Protein AF-A0A7U9N2A5-F1 (afdb_monomer_lite)

Radius of gyration: 24.84 Å; chains: 1; bounding box: 57×35×95 Å

pLDDT: mean 85.11, std 14.66, range [35.91, 97.88]

Secondary structure (DSSP, 8-state):
-HHHHHHHHHHHHHHHHHHHHTTS------GGGGT-EEEEEEEEEEES----TT--GGGGTT-EEEEETTEEEES-SBTTTB-S-EEEE-SEEEEEEEETTSHHHHHHS-TTHHHH--SSEEEEEEEEEE-TTS-EEEEEEEEEEETTEEEEEETTEEEEEEE-BPPPSS--GGGG-EEEEEEEEEEEBTT---BHHHHHHHHHHS-TT--HHHHT---BS--GGGTTT-EEEE-SSEEEETTEEEEEEEEEEEEEEHHHHHHHTTBSS--SB--SEEEEEEEEETTS-EEEEEE--SSEEEEEETTEEEEEEE--

Structure (mmCIF, N/CA/C/O backbone):
data_AF-A0A7U9N2A5-F1
#
_entry.id   AF-A0A7U9N2A5-F1
#
loop_
_atom_site.group_PDB
_atom_site.id
_atom_site.type_symbol
_atom_site.label_atom_id
_atom_site.label_alt_id
_atom_site.label_comp_id
_atom_site.label_asym_id
_atom_site.label_entity_id
_atom_site.label_seq_id
_atom_site.pdbx_PDB_ins_code
_atom_site.Cartn_x
_atom_site.Cartn_y
_atom_site.Cartn_z
_atom_site.occupancy
_atom_site.B_iso_or_equiv
_atom_site.auth_seq_id
_atom_site.auth_comp_id
_atom_site.auth_asym_id
_atom_site.auth_atom_id
_atom_site.pdbx_PDB_model_num
ATOM 1 N N . MET A 1 1 ? -25.938 -3.768 -66.816 1.00 49.75 1 MET A N 1
ATOM 2 C CA . MET A 1 1 ? -24.722 -3.002 -66.446 1.00 49.75 1 MET A CA 1
ATOM 3 C C . MET A 1 1 ? -24.705 -2.470 -65.008 1.00 49.75 1 MET A C 1
ATOM 5 O O . MET A 1 1 ? -23.663 -2.587 -64.386 1.00 49.75 1 MET A O 1
ATOM 9 N N . LYS A 1 2 ? -25.807 -1.960 -64.427 1.00 47.16 2 LYS A N 1
ATOM 10 C CA . LYS A 1 2 ? -25.798 -1.333 -63.080 1.00 47.16 2 LYS A CA 1
ATOM 11 C C . LYS A 1 2 ? -25.407 -2.245 -61.893 1.00 47.16 2 LYS A C 1
ATOM 13 O O . LYS A 1 2 ? -24.751 -1.776 -60.976 1.00 47.16 2 LYS A O 1
ATOM 18 N N . LYS A 1 3 ? -25.739 -3.546 -61.914 1.00 46.00 3 LYS A N 1
ATOM 19 C CA . LYS A 1 3 ? -25.440 -4.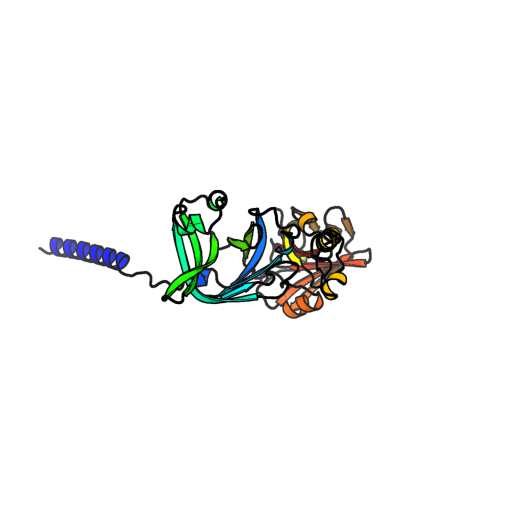478 -60.797 1.00 46.00 3 LYS A CA 1
ATOM 20 C C . LYS A 1 3 ? -23.946 -4.798 -60.613 1.00 46.00 3 LYS A C 1
ATOM 22 O O . LYS A 1 3 ? -23.496 -4.905 -59.480 1.00 46.00 3 LYS A O 1
ATOM 27 N N . LYS A 1 4 ? -23.175 -4.902 -61.707 1.00 49.94 4 LYS A N 1
ATOM 28 C CA . LYS A 1 4 ? -21.727 -5.190 -61.642 1.00 49.94 4 LYS A CA 1
ATOM 29 C C . LYS A 1 4 ? -20.917 -4.000 -61.113 1.00 49.94 4 LYS A C 1
ATOM 31 O O . LYS A 1 4 ? -19.960 -4.207 -60.383 1.00 49.94 4 LYS A O 1
ATOM 36 N N . VAL A 1 5 ? -21.339 -2.770 -61.421 1.00 54.06 5 VAL A N 1
ATOM 37 C CA . VAL A 1 5 ? -20.681 -1.547 -60.925 1.00 54.06 5 VAL A CA 1
ATOM 38 C C . VAL A 1 5 ? -20.860 -1.405 -59.410 1.00 54.06 5 VAL A C 1
ATOM 40 O O . VAL A 1 5 ? -19.901 -1.103 -58.712 1.00 54.06 5 VAL A O 1
ATOM 43 N N . ILE A 1 6 ? -22.051 -1.717 -58.884 1.00 56.12 6 ILE A N 1
ATOM 44 C CA . ILE A 1 6 ? -22.327 -1.645 -57.439 1.00 56.12 6 ILE A CA 1
ATOM 45 C C . ILE A 1 6 ? -21.521 -2.700 -56.666 1.00 56.12 6 ILE A C 1
ATOM 47 O O . ILE A 1 6 ? -20.941 -2.376 -55.635 1.00 56.12 6 ILE A O 1
ATOM 51 N N . GLN A 1 7 ? -21.414 -3.935 -57.173 1.00 55.84 7 GLN A N 1
ATOM 52 C CA . GLN A 1 7 ? -20.596 -4.969 -56.524 1.00 55.84 7 GLN A CA 1
ATOM 53 C C . GLN A 1 7 ? -19.101 -4.620 -56.521 1.00 55.84 7 GLN A C 1
ATOM 55 O O . GLN A 1 7 ? -18.454 -4.789 -55.493 1.00 55.84 7 GLN A O 1
ATOM 60 N N . SER A 1 8 ? -18.562 -4.070 -57.616 1.00 54.16 8 SER A N 1
ATOM 61 C CA . SER A 1 8 ? -17.168 -3.605 -57.635 1.00 54.16 8 SER A CA 1
ATOM 62 C C . SER A 1 8 ? -16.925 -2.435 -56.681 1.00 54.16 8 SER A C 1
ATOM 64 O O . SER A 1 8 ? -15.900 -2.430 -56.011 1.00 54.16 8 SER A O 1
ATOM 66 N N . CYS A 1 9 ? -17.855 -1.480 -56.561 1.00 56.41 9 CYS A N 1
ATOM 67 C CA . CYS A 1 9 ? -17.719 -0.384 -55.599 1.00 56.41 9 CYS A CA 1
ATOM 68 C C . CYS A 1 9 ? -17.750 -0.873 -54.144 1.00 56.41 9 CYS A C 1
ATOM 70 O O . CYS A 1 9 ? -16.953 -0.404 -53.342 1.00 56.41 9 CYS A O 1
ATOM 72 N N . VAL A 1 10 ? -18.613 -1.836 -53.802 1.00 62.41 10 VAL A N 1
ATOM 73 C CA . VAL A 1 10 ? -18.690 -2.377 -52.432 1.00 62.41 10 VAL A CA 1
ATOM 74 C C . VAL A 1 10 ? -17.413 -3.127 -52.059 1.00 62.41 10 VAL A C 1
ATOM 76 O O . VAL A 1 10 ? -16.896 -2.902 -50.968 1.00 62.41 10 VAL A O 1
ATOM 79 N N . VAL A 1 11 ? -16.868 -3.948 -52.966 1.00 65.50 11 VAL A N 1
ATOM 80 C CA . VAL A 1 11 ? -15.600 -4.671 -52.746 1.00 65.50 11 VAL A CA 1
ATOM 81 C C . VAL A 1 11 ? -14.425 -3.700 -52.618 1.00 65.50 11 VAL A C 1
ATOM 83 O O . VAL A 1 11 ? -13.575 -3.877 -51.753 1.00 65.50 11 VAL A O 1
ATOM 86 N N . PHE A 1 12 ? -14.395 -2.637 -53.425 1.00 58.94 12 PHE A N 1
ATOM 87 C CA . PHE A 1 12 ? -13.330 -1.634 -53.364 1.00 58.94 12 PHE A CA 1
ATOM 88 C C . PHE A 1 12 ? -13.393 -0.803 -52.074 1.00 58.94 12 PHE A C 1
ATOM 90 O O . PHE A 1 12 ? -12.363 -0.547 -51.464 1.00 58.94 12 PHE A O 1
ATOM 97 N N . VAL A 1 13 ? -14.594 -0.448 -51.602 1.00 64.06 13 VAL A N 1
ATOM 98 C CA . VAL A 1 13 ? -14.779 0.244 -50.316 1.00 64.06 13 VAL A CA 1
ATOM 99 C C . VAL A 1 13 ? -14.434 -0.668 -49.137 1.00 64.06 13 VAL A C 1
ATOM 101 O O . VAL A 1 13 ? -13.796 -0.202 -48.201 1.00 64.06 13 VAL A O 1
ATOM 104 N N . THR A 1 14 ? -14.765 -1.964 -49.178 1.00 58.69 14 THR A N 1
ATOM 105 C CA . THR A 1 14 ? -14.363 -2.897 -48.104 1.00 58.69 14 THR A CA 1
ATOM 106 C C . THR A 1 14 ? -12.859 -3.138 -48.081 1.00 58.69 14 THR A C 1
ATOM 108 O O . THR A 1 14 ? -12.286 -3.148 -46.999 1.00 58.69 14 THR A O 1
ATOM 111 N N . LEU A 1 15 ? -12.204 -3.258 -49.239 1.00 54.47 15 LEU A N 1
ATOM 112 C CA . LEU A 1 15 ? -10.742 -3.351 -49.314 1.00 54.47 15 LEU A CA 1
ATOM 113 C C . LEU A 1 15 ? -10.061 -2.065 -48.841 1.00 54.47 15 LEU A C 1
ATOM 115 O O . LEU A 1 15 ? -9.092 -2.160 -48.101 1.00 54.47 15 LEU A O 1
ATOM 119 N N . ILE A 1 16 ? -10.594 -0.887 -49.185 1.00 56.94 16 ILE A N 1
ATOM 120 C CA . ILE A 1 16 ? -10.076 0.394 -48.690 1.00 56.94 16 ILE A CA 1
ATOM 121 C C . ILE A 1 16 ? -10.255 0.506 -47.173 1.00 56.94 16 ILE A C 1
ATOM 123 O O . ILE A 1 16 ? -9.304 0.873 -46.492 1.00 56.94 16 ILE A O 1
ATOM 127 N N . VAL A 1 17 ? -11.420 0.142 -46.625 1.00 57.12 17 VAL A N 1
ATOM 128 C CA . VAL A 1 17 ? -11.659 0.138 -45.170 1.00 57.12 17 VAL A CA 1
ATOM 129 C C . VAL A 1 17 ? -10.732 -0.855 -44.462 1.00 57.12 17 VAL A C 1
ATOM 131 O O . VAL A 1 17 ? -10.159 -0.481 -43.449 1.00 57.12 17 VAL A O 1
ATOM 134 N N . LEU A 1 18 ? -10.499 -2.047 -45.028 1.00 52.03 18 LEU A N 1
ATOM 135 C CA . LEU A 1 18 ? -9.547 -3.041 -44.505 1.00 52.03 18 LEU A CA 1
ATOM 136 C C . LEU A 1 18 ? -8.087 -2.573 -44.580 1.00 52.03 18 LEU A C 1
ATOM 138 O O . LEU A 1 18 ? -7.300 -2.858 -43.681 1.00 52.03 18 LEU A O 1
ATOM 142 N N . THR A 1 19 ? -7.711 -1.836 -45.628 1.00 51.94 19 THR A N 1
ATOM 143 C CA . THR A 1 19 ? -6.371 -1.243 -45.720 1.00 51.94 19 THR A CA 1
ATOM 144 C C . THR A 1 19 ? -6.218 -0.030 -44.813 1.00 51.94 19 THR A C 1
ATOM 146 O O . THR A 1 19 ? -5.162 0.125 -44.226 1.00 51.94 19 THR A O 1
ATOM 149 N N . ILE A 1 20 ? -7.253 0.792 -44.615 1.00 49.53 20 ILE A N 1
ATOM 150 C CA . ILE A 1 20 ? -7.202 1.936 -43.693 1.00 49.53 20 ILE A CA 1
ATOM 151 C C . ILE A 1 20 ? -7.179 1.444 -42.240 1.00 49.53 20 ILE A C 1
ATOM 153 O O . ILE A 1 20 ? -6.384 1.959 -41.463 1.00 49.53 20 ILE A O 1
ATOM 157 N N . SER A 1 21 ? -7.927 0.390 -41.887 1.00 44.22 21 SER A N 1
ATOM 158 C CA . SER A 1 21 ? -7.836 -0.243 -40.561 1.00 44.22 21 SER A CA 1
ATOM 159 C C . SER A 1 21 ? -6.485 -0.918 -40.296 1.00 44.22 21 SER A C 1
ATOM 161 O O . SER A 1 21 ? -6.125 -1.092 -39.140 1.00 44.22 21 SER A O 1
ATOM 163 N N . ASN A 1 22 ? -5.727 -1.254 -41.347 1.00 42.22 22 ASN A N 1
ATOM 164 C CA . ASN A 1 22 ? -4.359 -1.779 -41.248 1.00 42.22 22 ASN A CA 1
ATOM 165 C C . ASN A 1 22 ? -3.262 -0.711 -41.455 1.00 42.22 22 ASN A C 1
ATOM 167 O O . ASN A 1 22 ? -2.084 -1.041 -41.344 1.00 42.22 22 ASN A O 1
ATOM 171 N N . MET A 1 23 ? -3.609 0.540 -41.791 1.00 38.03 23 MET A N 1
ATOM 172 C CA . MET A 1 23 ? -2.642 1.603 -42.132 1.00 38.03 23 MET A CA 1
ATOM 173 C C . MET A 1 23 ? -2.781 2.883 -41.309 1.00 38.03 23 MET A C 1
ATOM 175 O O . MET A 1 23 ? -1.939 3.770 -41.435 1.00 38.03 23 MET A O 1
ATOM 179 N N . THR A 1 24 ? -3.768 2.992 -40.424 1.00 35.91 24 THR A N 1
ATOM 180 C CA . THR A 1 24 ? -3.574 3.809 -39.228 1.00 35.91 24 THR A CA 1
ATOM 181 C C . THR A 1 24 ? -2.801 2.959 -38.229 1.00 35.91 24 THR A C 1
ATOM 183 O O . THR A 1 24 ? -3.415 2.066 -37.642 1.00 35.91 24 THR A O 1
ATOM 186 N N . PRO A 1 25 ? -1.502 3.219 -37.961 1.00 36.19 25 PRO A N 1
ATOM 187 C CA . PRO A 1 25 ? -1.060 3.008 -36.594 1.00 36.19 25 PRO A CA 1
ATOM 188 C C . PRO A 1 25 ? -2.110 3.731 -35.752 1.00 36.19 25 PRO A C 1
ATOM 190 O O . PRO A 1 25 ? -2.409 4.903 -36.023 1.00 36.19 25 PRO A O 1
ATOM 193 N N . LEU A 1 26 ? -2.757 3.028 -34.816 1.00 39.41 26 LEU A N 1
ATOM 194 C CA . LEU A 1 26 ? -3.312 3.736 -33.674 1.00 39.41 26 LEU A CA 1
ATOM 195 C C . LEU A 1 26 ? -2.128 4.573 -33.213 1.00 39.41 26 LEU A C 1
ATOM 197 O O . LEU A 1 26 ? -1.102 4.026 -32.829 1.00 39.41 26 LEU A O 1
ATOM 201 N N . LYS A 1 27 ? -2.190 5.872 -33.481 1.00 37.47 27 LYS A N 1
ATOM 202 C CA . LYS A 1 27 ? -1.161 6.806 -33.080 1.00 37.47 27 LYS A CA 1
ATOM 203 C C . LYS A 1 27 ? -1.197 6.666 -31.572 1.00 37.47 27 LYS A C 1
ATOM 205 O O . LYS A 1 27 ? -2.215 7.073 -31.015 1.00 37.47 27 LYS A O 1
ATOM 210 N N . ASP A 1 28 ? -0.224 5.936 -31.019 1.00 45.34 28 ASP A N 1
ATOM 211 C CA . ASP A 1 28 ? -0.220 5.466 -29.639 1.00 45.34 28 ASP A CA 1
ATOM 212 C C . ASP A 1 28 ? -0.704 6.616 -28.775 1.00 45.34 28 ASP A C 1
ATOM 214 O O . ASP A 1 28 ? -0.031 7.636 -28.619 1.00 45.34 28 ASP A O 1
ATOM 218 N N . LEU A 1 29 ? -1.947 6.508 -28.309 1.00 44.50 29 LEU A N 1
ATOM 219 C CA . LEU A 1 29 ? -2.372 7.295 -27.175 1.00 44.50 29 LEU A CA 1
ATOM 220 C C . LEU A 1 29 ? -1.418 6.791 -26.103 1.00 44.50 29 LEU A C 1
ATOM 222 O O . LEU A 1 29 ? -1.550 5.611 -25.796 1.00 44.50 29 LEU A O 1
ATOM 226 N N . ASN A 1 30 ? -0.412 7.590 -25.707 1.00 57.75 30 ASN A N 1
ATOM 227 C CA . ASN A 1 30 ? 0.668 7.215 -24.784 1.00 57.75 30 ASN A CA 1
ATOM 228 C C . ASN A 1 30 ? 0.157 6.141 -23.820 1.00 57.75 30 ASN A C 1
ATOM 230 O O . ASN A 1 30 ? -0.575 6.458 -22.886 1.00 57.75 30 ASN A O 1
ATOM 234 N N . ALA A 1 31 ? 0.425 4.863 -24.115 1.00 70.50 31 ALA A N 1
ATOM 235 C CA . ALA A 1 31 ? -0.333 3.769 -23.500 1.00 70.50 31 ALA A CA 1
ATOM 236 C C . ALA A 1 31 ? -0.078 3.697 -21.988 1.00 70.50 31 ALA A C 1
ATOM 238 O O . ALA A 1 31 ? -0.875 3.135 -21.240 1.00 70.50 31 ALA A O 1
ATOM 239 N N . ILE A 1 32 ? 0.999 4.351 -21.543 1.00 85.25 32 ILE A N 1
ATOM 240 C CA . ILE A 1 32 ? 1.331 4.559 -20.144 1.00 85.25 32 ILE A CA 1
ATOM 241 C C . ILE A 1 32 ? 0.279 5.364 -19.377 1.00 85.25 32 ILE A C 1
ATOM 243 O O . ILE A 1 32 ? 0.105 5.103 -18.197 1.00 85.25 32 ILE A O 1
ATOM 247 N N . VAL A 1 33 ? -0.494 6.244 -20.027 1.00 87.00 33 VAL A N 1
ATOM 248 C CA . VAL A 1 33 ? -1.557 7.047 -19.382 1.00 87.00 33 VAL A CA 1
ATOM 249 C C . VAL A 1 33 ? -2.592 6.162 -18.674 1.00 87.00 33 VAL A C 1
ATOM 251 O O . VAL A 1 33 ? -3.214 6.587 -17.709 1.00 87.00 33 VAL A O 1
ATOM 254 N N . MET A 1 34 ? -2.773 4.911 -19.114 1.00 88.44 34 MET A N 1
ATOM 255 C CA . MET A 1 34 ? -3.663 3.954 -18.440 1.00 88.44 34 MET A CA 1
ATOM 256 C C . MET A 1 34 ? -3.128 3.461 -17.088 1.00 88.44 34 MET A C 1
ATOM 258 O O . MET A 1 34 ? -3.903 2.946 -16.288 1.00 88.44 34 MET A O 1
ATOM 262 N N . TYR A 1 35 ? -1.824 3.593 -16.858 1.00 92.88 35 TYR A N 1
ATOM 263 C CA . TYR A 1 35 ? -1.114 3.115 -15.673 1.00 92.88 35 TYR A CA 1
ATOM 264 C C . TYR A 1 35 ? -0.525 4.257 -14.833 1.00 92.88 35 TYR A C 1
ATOM 266 O O . TYR A 1 35 ? -0.013 4.004 -13.742 1.00 92.88 35 TYR A O 1
ATOM 274 N N . GLU A 1 36 ? -0.603 5.501 -15.316 1.00 94.25 36 GLU A N 1
ATOM 275 C CA . GLU A 1 36 ? -0.242 6.680 -14.535 1.00 94.25 36 GLU A CA 1
ATOM 276 C C . GLU A 1 36 ? -1.091 6.769 -13.267 1.00 94.25 36 GLU A C 1
ATOM 278 O O . GLU A 1 36 ? -2.300 6.525 -13.275 1.00 94.25 36 GLU A O 1
ATOM 283 N N . GLY A 1 37 ? -0.455 7.151 -12.164 1.00 95.06 37 GLY A N 1
ATOM 284 C CA . GLY A 1 37 ? -1.124 7.292 -10.882 1.00 95.06 37 GLY A CA 1
ATOM 285 C C . GLY A 1 37 ? -0.327 6.726 -9.721 1.00 95.06 37 GLY A C 1
ATOM 286 O O . GLY A 1 37 ? 0.869 6.465 -9.820 1.00 95.06 37 GLY A O 1
ATOM 287 N N . LYS A 1 38 ? -1.018 6.579 -8.591 1.00 96.19 38 LYS A N 1
ATOM 288 C CA . LYS A 1 38 ? -0.443 6.124 -7.332 1.00 96.19 38 LYS A CA 1
ATOM 289 C C . LYS A 1 38 ? -0.787 4.660 -7.126 1.00 96.19 38 LYS A C 1
ATOM 291 O O . LYS A 1 38 ? -1.945 4.254 -7.240 1.00 96.19 38 LYS A O 1
ATOM 296 N N . TRP A 1 39 ? 0.228 3.897 -6.776 1.00 96.31 39 TRP A N 1
ATOM 297 C CA . TRP A 1 39 ? 0.181 2.464 -6.590 1.00 96.31 39 TRP A CA 1
ATOM 298 C C . TRP A 1 39 ? 0.721 2.119 -5.214 1.00 96.31 39 TRP A C 1
ATOM 300 O O . TRP A 1 39 ? 1.652 2.752 -4.723 1.00 96.31 39 TRP A O 1
ATOM 310 N N . LYS A 1 40 ? 0.121 1.117 -4.588 1.00 95.44 40 LYS A N 1
ATOM 311 C CA . LYS A 1 40 ? 0.467 0.642 -3.259 1.00 95.44 40 LYS A CA 1
ATOM 312 C C . LYS A 1 40 ? 1.109 -0.733 -3.361 1.00 95.44 40 LYS A C 1
ATOM 314 O O . LYS A 1 40 ? 0.561 -1.611 -4.027 1.00 95.44 40 LYS A O 1
ATOM 319 N N . VAL A 1 41 ? 2.247 -0.924 -2.704 1.00 94.38 41 VAL A N 1
ATOM 320 C CA . VAL A 1 41 ? 2.901 -2.228 -2.584 1.00 94.38 41 VAL A CA 1
ATOM 321 C C . VAL A 1 41 ? 2.146 -3.064 -1.556 1.00 94.38 41 VAL A C 1
ATOM 323 O O . VAL A 1 41 ? 2.101 -2.723 -0.378 1.00 94.38 41 VAL A O 1
ATOM 326 N N . THR A 1 42 ? 1.545 -4.164 -1.997 1.00 93.88 42 THR A N 1
ATOM 327 C CA . THR A 1 42 ? 0.595 -4.931 -1.170 1.00 93.88 42 THR A CA 1
ATOM 328 C C . THR A 1 42 ? 1.108 -6.299 -0.753 1.00 93.88 42 THR A C 1
ATOM 330 O O . THR A 1 42 ? 0.680 -6.822 0.273 1.00 93.88 42 THR A O 1
ATOM 333 N N . LYS A 1 43 ? 1.997 -6.905 -1.548 1.00 91.88 43 LYS A N 1
ATOM 334 C CA . LYS A 1 43 ? 2.427 -8.288 -1.334 1.00 91.88 43 LYS A CA 1
ATOM 335 C C . LYS A 1 43 ? 3.757 -8.587 -2.014 1.00 91.88 43 LYS A C 1
ATOM 337 O O . LYS A 1 43 ? 3.991 -8.137 -3.131 1.00 91.88 43 LYS A O 1
ATOM 342 N N . LEU A 1 44 ? 4.579 -9.424 -1.387 1.00 90.25 44 LEU A N 1
ATOM 343 C CA . LEU A 1 44 ? 5.721 -10.073 -2.029 1.00 90.25 44 LEU A CA 1
ATOM 344 C C . LEU A 1 44 ? 5.234 -11.295 -2.818 1.00 90.25 44 LEU A C 1
ATOM 346 O O . LEU A 1 44 ? 4.573 -12.179 -2.269 1.00 90.25 44 LEU A O 1
ATOM 350 N N . LEU A 1 45 ? 5.538 -11.341 -4.111 1.00 89.88 45 LEU A N 1
ATOM 351 C CA . LEU A 1 45 ? 5.162 -12.447 -4.989 1.00 89.88 45 LEU A CA 1
ATOM 352 C C . LEU A 1 45 ? 6.223 -13.542 -5.001 1.00 89.88 45 LEU A C 1
ATOM 354 O O . LEU A 1 45 ? 5.877 -14.719 -4.998 1.00 89.88 45 LEU A O 1
ATOM 358 N N . THR A 1 46 ? 7.500 -13.164 -5.012 1.00 85.12 46 THR A N 1
ATOM 359 C CA . THR A 1 46 ? 8.611 -14.116 -5.065 1.00 85.12 46 THR A CA 1
ATOM 360 C C . THR A 1 46 ? 9.927 -13.456 -4.651 1.00 85.12 46 THR A C 1
ATOM 362 O O . THR A 1 46 ? 10.089 -12.244 -4.803 1.00 85.12 46 THR A O 1
ATOM 365 N N . GLU A 1 47 ? 10.845 -14.256 -4.107 1.00 78.44 47 GLU A N 1
ATOM 366 C CA . GLU A 1 47 ? 12.156 -13.845 -3.597 1.00 78.44 47 GLU A CA 1
ATOM 367 C C . GLU A 1 47 ? 13.281 -14.377 -4.488 1.00 78.44 47 GLU A C 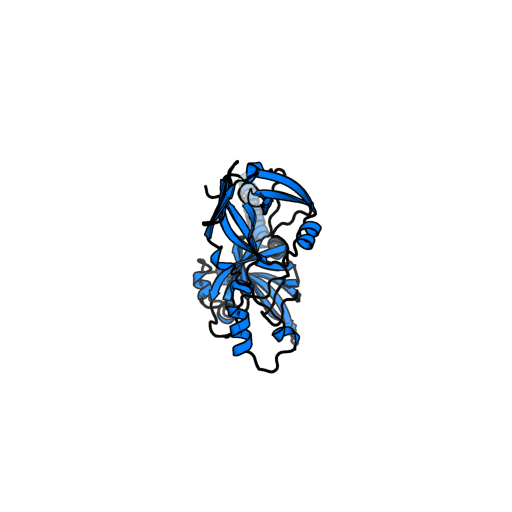1
ATOM 369 O O . GLU A 1 47 ? 13.414 -15.588 -4.667 1.00 78.44 47 GLU A O 1
ATOM 374 N N . TYR A 1 48 ? 14.159 -13.496 -4.970 1.00 68.12 48 TYR A N 1
ATOM 375 C CA . TYR A 1 48 ? 15.279 -13.883 -5.850 1.00 68.12 48 TYR A CA 1
ATOM 376 C C . TYR A 1 48 ? 16.623 -13.881 -5.143 1.00 68.12 48 TYR A C 1
ATOM 378 O O . TYR A 1 48 ? 17.548 -14.597 -5.529 1.00 68.12 48 TYR A O 1
ATOM 386 N N . PHE A 1 49 ? 16.730 -13.109 -4.063 1.00 58.06 49 PHE A N 1
ATOM 387 C CA . PHE A 1 49 ? 17.942 -13.005 -3.269 1.00 58.06 49 PHE A CA 1
ATOM 388 C C . PHE A 1 49 ? 17.615 -13.130 -1.786 1.00 58.06 49 PHE A C 1
ATOM 390 O O . PHE A 1 49 ? 17.276 -12.154 -1.132 1.00 58.06 49 PHE A O 1
ATOM 397 N N . ARG A 1 50 ? 17.836 -14.320 -1.222 1.00 50.69 50 ARG A N 1
ATOM 398 C CA . ARG A 1 50 ? 17.780 -14.549 0.234 1.00 50.69 50 ARG A CA 1
ATOM 399 C C . ARG A 1 50 ? 18.969 -13.971 1.015 1.00 50.69 50 ARG A C 1
ATOM 401 O O . ARG A 1 50 ? 19.037 -14.144 2.222 1.00 50.69 50 ARG A O 1
ATOM 408 N N . ASN A 1 51 ? 19.962 -13.384 0.340 1.00 46.59 51 ASN A N 1
ATOM 409 C CA . ASN A 1 51 ? 21.331 -13.334 0.873 1.00 46.59 51 ASN A CA 1
ATOM 410 C C . ASN A 1 51 ? 21.897 -11.934 1.167 1.00 46.59 51 ASN A C 1
ATOM 412 O O . ASN A 1 51 ? 23.110 -11.796 1.312 1.00 46.59 51 ASN A O 1
ATOM 416 N N . ARG A 1 52 ? 21.064 -10.888 1.262 1.00 56.06 52 ARG A N 1
ATOM 417 C CA . ARG A 1 52 ? 21.465 -9.680 2.002 1.00 56.06 52 ARG A CA 1
ATOM 418 C C . ARG A 1 52 ? 20.973 -9.864 3.434 1.00 56.06 52 ARG A C 1
ATOM 420 O O . ARG A 1 52 ? 19.773 -9.877 3.657 1.00 56.06 52 ARG A O 1
ATOM 427 N N . THR A 1 53 ? 21.892 -10.008 4.385 1.00 57.75 53 THR A N 1
ATOM 428 C CA . THR A 1 53 ? 21.639 -10.235 5.826 1.00 57.75 53 THR A CA 1
ATOM 429 C C . THR A 1 53 ? 20.811 -9.146 6.525 1.00 57.75 53 THR A C 1
ATOM 431 O O . THR A 1 53 ? 20.582 -9.245 7.718 1.00 57.75 53 THR A O 1
ATOM 434 N N . THR A 1 54 ? 20.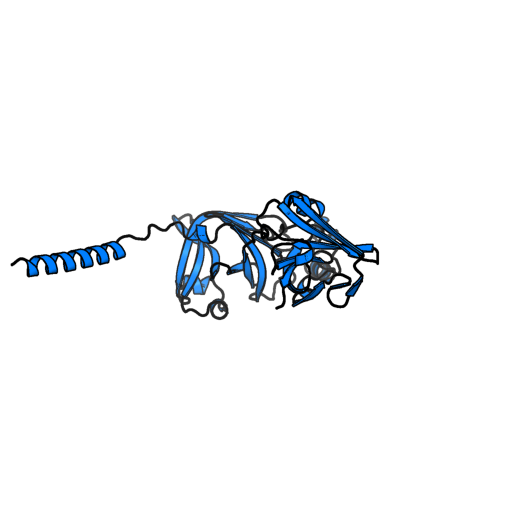378 -8.105 5.812 1.00 63.66 54 THR A N 1
ATOM 435 C CA . THR A 1 54 ? 19.554 -6.997 6.325 1.00 63.66 54 THR A CA 1
ATOM 436 C C . THR A 1 54 ? 18.400 -6.641 5.393 1.00 63.66 54 THR A C 1
ATOM 438 O O . THR A 1 54 ? 17.860 -5.540 5.460 1.00 63.66 54 THR A O 1
ATOM 441 N N . PHE A 1 55 ? 18.063 -7.533 4.460 1.00 76.44 55 PHE A N 1
ATOM 442 C CA . PHE A 1 55 ? 16.910 -7.347 3.597 1.00 76.44 55 PHE A CA 1
ATOM 443 C C . PHE A 1 55 ? 15.673 -7.954 4.259 1.00 76.44 55 PHE A C 1
ATOM 445 O O . PHE A 1 55 ? 15.586 -9.168 4.436 1.00 76.44 55 PHE A O 1
ATOM 452 N N . PHE A 1 56 ? 14.715 -7.090 4.570 1.00 81.50 56 PHE A N 1
ATOM 453 C CA . PHE A 1 56 ? 13.443 -7.456 5.170 1.00 81.50 56 PHE A CA 1
ATOM 454 C C . PHE A 1 56 ? 12.312 -7.043 4.218 1.00 81.50 56 PHE A C 1
ATOM 456 O O . PHE A 1 56 ? 12.053 -5.844 4.063 1.00 81.50 56 PHE A O 1
ATOM 463 N N . PRO A 1 57 ? 11.670 -7.998 3.517 1.00 82.00 57 PRO A N 1
ATOM 464 C CA . PRO A 1 57 ? 10.725 -7.687 2.446 1.00 82.00 57 PRO A CA 1
ATOM 465 C C . PRO A 1 57 ? 9.495 -6.919 2.936 1.00 82.00 57 PRO A C 1
ATOM 467 O O . PRO A 1 57 ? 8.935 -6.115 2.191 1.00 82.00 57 PRO A O 1
ATOM 470 N N . HIS A 1 58 ? 9.090 -7.111 4.192 1.00 82.81 58 HIS A N 1
ATOM 471 C CA . HIS A 1 58 ? 7.922 -6.441 4.754 1.00 82.81 58 HIS A CA 1
ATOM 472 C C . HIS A 1 58 ? 8.084 -4.925 4.857 1.00 82.81 58 HIS A C 1
ATOM 474 O O . HIS A 1 58 ? 7.091 -4.220 4.727 1.00 82.81 58 HIS A O 1
ATOM 480 N N . HIS A 1 59 ? 9.308 -4.388 4.965 1.00 84.12 59 HIS A N 1
ATOM 481 C CA . HIS A 1 59 ? 9.526 -2.933 4.941 1.00 84.12 59 HIS A CA 1
ATOM 482 C C . HIS A 1 59 ? 9.053 -2.258 3.653 1.00 84.12 59 HIS A C 1
ATOM 484 O O . HIS A 1 59 ? 8.841 -1.043 3.653 1.00 84.12 59 HIS A O 1
ATOM 490 N N . TYR A 1 60 ? 8.893 -3.025 2.574 1.00 87.38 60 TYR A N 1
ATOM 491 C CA . TYR A 1 60 ? 8.406 -2.533 1.293 1.00 87.38 60 TYR A CA 1
ATOM 492 C C . TYR A 1 60 ? 6.881 -2.632 1.167 1.00 87.38 60 TYR A C 1
ATOM 494 O O . TYR A 1 60 ? 6.330 -2.048 0.240 1.00 87.38 60 TYR A O 1
ATOM 502 N N . PHE A 1 61 ? 6.174 -3.311 2.076 1.00 90.25 61 PHE A N 1
ATOM 503 C CA . PHE A 1 61 ? 4.708 -3.298 2.103 1.00 90.25 61 PHE A CA 1
ATOM 504 C C . PHE A 1 61 ? 4.187 -1.931 2.553 1.00 90.25 61 PHE A C 1
ATOM 506 O O . PHE A 1 61 ? 4.847 -1.210 3.297 1.00 90.25 61 PHE A O 1
ATOM 513 N N . GLY A 1 62 ? 3.016 -1.532 2.061 1.00 91.25 62 GLY A N 1
ATOM 514 C CA . GLY A 1 62 ? 2.434 -0.221 2.359 1.00 91.25 62 GLY A CA 1
ATOM 515 C C . GLY A 1 62 ? 3.108 0.955 1.644 1.00 91.25 62 GLY A C 1
ATOM 516 O O . GLY A 1 62 ? 2.615 2.082 1.719 1.00 91.25 62 GLY A O 1
ATOM 517 N N . ARG A 1 63 ? 4.194 0.715 0.897 1.00 90.88 63 ARG A N 1
ATOM 518 C CA . ARG A 1 63 ? 4.919 1.768 0.178 1.00 90.88 63 ARG A CA 1
ATOM 519 C C . ARG A 1 63 ? 4.184 2.228 -1.062 1.00 90.88 63 ARG A C 1
ATOM 521 O O . ARG A 1 63 ? 3.491 1.452 -1.726 1.00 90.88 63 ARG A O 1
ATOM 528 N N . THR A 1 64 ? 4.345 3.506 -1.365 1.00 94.06 64 THR A N 1
ATOM 529 C CA . THR A 1 64 ? 3.698 4.162 -2.492 1.00 94.06 64 THR A CA 1
ATOM 530 C C . THR A 1 64 ? 4.681 4.304 -3.650 1.00 94.06 64 THR A C 1
ATOM 532 O O . THR A 1 64 ? 5.804 4.774 -3.482 1.00 94.06 64 THR A O 1
ATOM 535 N N . ILE A 1 65 ? 4.227 3.922 -4.842 1.00 94.75 65 ILE A N 1
ATOM 536 C CA . ILE A 1 65 ? 4.911 4.153 -6.113 1.00 94.75 65 ILE A CA 1
ATOM 537 C C . ILE A 1 65 ? 4.013 5.033 -6.975 1.00 94.75 65 ILE A C 1
ATOM 539 O O . ILE A 1 65 ? 2.842 4.721 -7.185 1.00 94.75 65 ILE A O 1
ATOM 543 N N . ILE A 1 66 ? 4.550 6.137 -7.475 1.00 96.06 66 ILE A N 1
ATOM 544 C CA . ILE A 1 66 ? 3.866 7.051 -8.383 1.00 96.06 66 ILE A CA 1
ATOM 545 C C . ILE A 1 66 ? 4.467 6.865 -9.770 1.00 96.06 66 ILE A C 1
ATOM 547 O O . ILE A 1 66 ? 5.667 7.052 -9.967 1.00 96.06 66 ILE A O 1
ATOM 551 N N . LEU A 1 67 ? 3.621 6.481 -10.721 1.00 96.12 67 LEU A N 1
ATOM 552 C CA . LEU A 1 67 ? 3.984 6.337 -12.124 1.00 96.12 67 LEU A CA 1
ATOM 553 C C . LEU A 1 67 ? 3.487 7.558 -12.893 1.00 96.12 67 LEU A C 1
ATOM 555 O O . LEU A 1 67 ? 2.295 7.865 -12.882 1.00 96.12 67 LEU A O 1
ATOM 559 N N . GLU A 1 68 ? 4.402 8.232 -13.574 1.00 95.88 68 GLU A N 1
ATOM 560 C CA . GLU A 1 68 ? 4.135 9.330 -14.505 1.00 95.88 68 GLU A CA 1
ATOM 561 C C . GLU A 1 68 ? 4.740 8.973 -15.874 1.00 95.88 68 GLU A C 1
ATOM 563 O O . GLU A 1 68 ? 5.594 8.088 -15.960 1.00 95.88 68 GLU A O 1
ATOM 568 N N . GLU A 1 69 ? 4.354 9.664 -16.953 1.00 93.44 69 GLU A N 1
ATOM 569 C CA . GLU A 1 69 ? 4.855 9.402 -18.313 1.00 93.44 69 GLU A CA 1
ATOM 570 C C . GLU A 1 69 ? 6.385 9.293 -18.379 1.00 93.44 69 GLU A C 1
ATOM 572 O O . GLU A 1 69 ? 6.924 8.508 -19.157 1.00 93.44 69 GLU A O 1
ATOM 577 N N . LYS A 1 70 ? 7.107 10.088 -17.588 1.00 93.56 70 LYS A N 1
ATOM 578 C CA . LYS A 1 70 ? 8.572 10.190 -17.655 1.00 93.56 70 LYS A CA 1
ATOM 579 C C . LYS A 1 70 ? 9.256 10.114 -16.305 1.00 93.56 70 LYS A C 1
ATOM 581 O O . LYS A 1 70 ? 10.434 10.435 -16.208 1.00 93.56 70 LYS A O 1
ATOM 586 N N . SER A 1 71 ? 8.541 9.691 -15.278 1.00 95.75 71 SER A N 1
ATOM 587 C CA . SER A 1 71 ? 9.105 9.602 -13.942 1.00 95.75 71 SER A CA 1
ATOM 588 C C . SER A 1 71 ? 8.477 8.477 -13.157 1.00 95.75 71 SER A C 1
ATOM 590 O O . SER A 1 71 ? 7.313 8.122 -13.346 1.00 95.75 71 SER A O 1
ATOM 592 N N . VAL A 1 72 ? 9.286 7.935 -12.260 1.00 95.56 72 VAL A N 1
ATOM 593 C CA . VAL A 1 72 ? 8.856 7.005 -11.229 1.00 95.56 72 VAL A CA 1
ATOM 594 C C . VAL A 1 72 ? 9.298 7.599 -9.909 1.00 95.56 72 VAL A C 1
ATOM 596 O O . VAL A 1 72 ? 10.469 7.927 -9.730 1.00 95.56 72 VAL A O 1
ATOM 599 N N . GLU A 1 73 ? 8.354 7.756 -8.997 1.00 94.50 73 GLU A N 1
ATOM 600 C CA . GLU A 1 73 ? 8.620 8.231 -7.648 1.00 94.50 73 GLU A CA 1
ATOM 601 C C . GLU A 1 73 ? 8.223 7.150 -6.641 1.00 94.50 73 GLU A C 1
ATOM 603 O O . GLU A 1 73 ? 7.206 6.480 -6.810 1.00 94.50 73 GLU A O 1
ATOM 608 N N . GLN A 1 74 ? 9.058 6.915 -5.635 1.00 90.31 74 GLN A N 1
ATOM 609 C CA . GLN A 1 74 ? 8.925 5.804 -4.694 1.00 90.31 74 GLN A CA 1
ATOM 610 C C . GLN A 1 74 ? 9.255 6.280 -3.292 1.00 90.31 74 GLN A C 1
ATOM 612 O O . GLN A 1 74 ? 10.196 7.045 -3.105 1.00 90.31 74 GLN A O 1
ATOM 617 N N . SER A 1 75 ? 8.505 5.808 -2.307 1.00 85.75 75 SER A N 1
ATOM 618 C CA . SER A 1 75 ? 8.600 6.304 -0.937 1.00 85.75 75 SER A CA 1
ATOM 619 C C . SER A 1 75 ? 9.649 5.622 -0.053 1.00 85.75 75 SER A C 1
ATOM 621 O O . SER A 1 75 ? 9.912 6.132 1.029 1.00 85.75 75 SER A O 1
ATOM 623 N N . ILE A 1 76 ? 10.255 4.511 -0.499 1.00 76.56 76 ILE A N 1
ATOM 624 C CA . ILE A 1 76 ? 11.448 3.880 0.095 1.00 76.56 76 ILE A CA 1
ATOM 625 C C . ILE A 1 76 ? 12.261 3.188 -1.001 1.00 76.56 76 ILE A C 1
ATOM 627 O O . ILE A 1 76 ? 11.695 2.442 -1.799 1.00 76.56 76 ILE A O 1
ATOM 631 N N . LEU A 1 77 ? 13.590 3.359 -0.980 1.00 72.12 77 LEU A N 1
ATOM 632 C CA . LEU A 1 77 ? 14.517 2.665 -1.886 1.00 72.12 77 LEU A CA 1
ATOM 633 C C . LEU A 1 77 ? 15.164 1.419 -1.259 1.00 72.12 77 LEU A C 1
ATOM 635 O O . LEU A 1 77 ? 15.020 0.317 -1.779 1.00 72.12 77 LEU A O 1
ATOM 639 N N . GLU A 1 78 ? 15.905 1.573 -0.158 1.00 74.56 78 GLU A N 1
ATOM 640 C CA . GLU A 1 78 ? 16.582 0.459 0.524 1.00 74.56 78 GLU A CA 1
ATOM 641 C C . GLU A 1 78 ? 16.607 0.711 2.029 1.00 74.56 78 GLU A C 1
ATOM 643 O O . GLU A 1 78 ? 17.288 1.619 2.508 1.00 74.56 78 GLU A O 1
ATOM 648 N N . TRP A 1 79 ? 15.890 -0.109 2.794 1.00 76.69 79 TRP A N 1
ATOM 649 C CA . TRP A 1 79 ? 16.020 -0.097 4.248 1.00 76.69 79 TRP A CA 1
ATOM 650 C C . TRP A 1 79 ? 17.387 -0.687 4.666 1.00 76.69 79 TRP A C 1
ATOM 652 O O . TRP A 1 79 ? 17.804 -1.703 4.107 1.00 76.69 79 TRP A O 1
ATOM 662 N N . PRO A 1 80 ? 18.097 -0.087 5.640 1.00 69.06 80 PRO A N 1
ATOM 663 C CA . PRO A 1 80 ? 17.699 1.090 6.415 1.00 69.06 8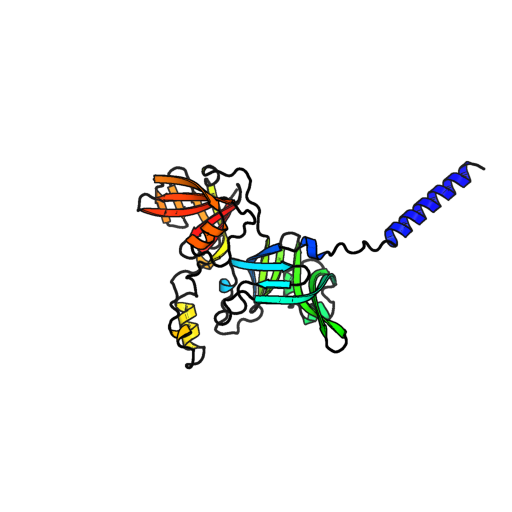0 PRO A CA 1
ATOM 664 C C . PRO A 1 80 ? 18.189 2.422 5.813 1.00 69.06 80 PRO A C 1
ATOM 666 O O . PRO A 1 80 ? 17.872 3.475 6.345 1.00 69.06 80 PRO A O 1
ATOM 669 N N . HIS A 1 81 ? 18.975 2.398 4.733 1.00 64.19 81 HIS A N 1
ATOM 670 C CA . HIS A 1 81 ? 19.779 3.528 4.253 1.00 64.19 81 HIS A CA 1
ATOM 671 C C . HIS A 1 81 ? 19.011 4.647 3.534 1.00 64.19 81 HIS A C 1
ATOM 673 O O . HIS A 1 81 ? 19.465 5.789 3.559 1.00 64.19 81 HIS A O 1
ATOM 679 N N . PHE A 1 82 ? 17.881 4.339 2.900 1.00 68.69 82 PHE A N 1
ATOM 680 C CA . PHE A 1 82 ? 17.157 5.251 2.015 1.00 68.69 82 PHE A CA 1
ATOM 681 C C . PHE A 1 82 ? 15.644 5.154 2.260 1.00 68.69 82 PHE A C 1
ATOM 683 O O . PHE A 1 82 ? 14.902 4.597 1.449 1.00 68.69 82 PHE A O 1
ATOM 690 N N . LEU A 1 83 ? 15.211 5.682 3.410 1.00 69.81 83 LEU A N 1
ATOM 691 C CA . LEU A 1 83 ? 13.799 5.763 3.823 1.00 69.81 83 LEU A CA 1
ATOM 692 C C . LEU A 1 83 ? 13.082 7.017 3.285 1.00 69.81 83 LEU A C 1
ATOM 694 O O . LEU A 1 83 ? 11.966 7.318 3.693 1.00 69.81 83 LEU A O 1
ATOM 698 N N . GLU A 1 84 ? 13.745 7.791 2.428 1.00 76.19 84 GLU A N 1
ATOM 699 C CA . GLU A 1 84 ? 13.191 9.004 1.833 1.00 76.19 84 GLU A CA 1
ATOM 700 C C . GLU A 1 84 ? 12.495 8.703 0.501 1.00 76.19 84 GLU A C 1
ATOM 702 O O . GLU A 1 84 ? 12.721 7.667 -0.131 1.00 76.19 84 GLU A O 1
ATOM 707 N N . TRP A 1 85 ? 11.697 9.667 0.043 1.00 87.38 85 TRP A N 1
ATOM 708 C CA . TRP A 1 85 ? 11.153 9.658 -1.306 1.00 87.38 85 TRP A CA 1
ATOM 709 C C . TRP A 1 85 ? 12.269 9.819 -2.342 1.00 87.38 85 TRP A C 1
ATOM 711 O O . TRP A 1 85 ? 13.070 10.753 -2.279 1.00 87.38 85 TRP A O 1
ATOM 721 N N . SER A 1 86 ? 12.287 8.932 -3.330 1.00 88.44 86 SER A N 1
ATOM 722 C CA . SER A 1 86 ? 13.150 9.017 -4.502 1.00 88.44 86 SER A CA 1
ATOM 723 C C . SER A 1 86 ? 12.314 9.275 -5.738 1.00 88.44 86 SER A C 1
ATOM 725 O O . SER A 1 86 ? 11.291 8.624 -5.934 1.00 88.44 86 SER A O 1
ATOM 727 N N . LYS A 1 87 ? 12.773 10.187 -6.593 1.00 93.44 87 LYS A N 1
ATOM 728 C CA . LYS A 1 87 ? 12.196 10.430 -7.911 1.00 93.44 87 LYS A CA 1
ATOM 729 C C . LYS A 1 87 ? 13.261 10.209 -8.971 1.00 93.44 87 LYS A C 1
ATOM 731 O O . LYS A 1 87 ? 14.296 10.872 -8.967 1.00 93.44 87 LYS A O 1
ATOM 736 N N . GLU A 1 88 ? 12.973 9.302 -9.889 1.00 93.06 88 GLU A N 1
ATOM 737 C CA . GLU A 1 88 ? 13.771 9.048 -11.080 1.00 93.06 88 GLU A CA 1
ATOM 738 C C . GLU A 1 88 ? 13.058 9.643 -12.295 1.00 93.06 88 GLU A C 1
ATOM 740 O O . GLU A 1 88 ? 11.843 9.492 -12.449 1.00 93.06 88 GLU A O 1
ATOM 745 N N . GLU A 1 89 ? 13.811 10.336 -13.149 1.00 95.50 89 GLU A N 1
ATOM 746 C CA . GLU A 1 89 ? 13.323 10.928 -14.396 1.00 95.50 89 GLU A CA 1
ATOM 747 C C . GLU A 1 89 ? 13.951 10.213 -15.593 1.00 95.50 89 GLU A C 1
ATOM 749 O O . GLU A 1 89 ? 15.138 9.898 -15.588 1.00 95.50 89 GLU A O 1
ATOM 754 N N . TYR A 1 90 ? 13.160 10.009 -16.643 1.00 94.12 90 TYR A N 1
ATOM 755 C CA . TYR A 1 90 ? 13.537 9.251 -17.830 1.00 94.12 90 TYR A CA 1
ATOM 756 C C . TYR A 1 90 ? 13.253 10.050 -19.109 1.00 94.12 90 TYR A C 1
ATOM 758 O O . TYR A 1 90 ? 12.405 10.945 -19.150 1.00 94.12 90 TYR A O 1
ATOM 766 N N . ASP A 1 91 ? 13.925 9.707 -20.208 1.00 93.50 91 ASP A N 1
ATOM 767 C CA . ASP A 1 91 ? 13.744 10.406 -21.487 1.00 93.50 91 ASP A CA 1
ATOM 768 C C . ASP A 1 91 ? 12.363 10.140 -22.109 1.00 93.50 91 ASP A C 1
ATOM 770 O O . ASP A 1 91 ? 11.744 11.022 -22.731 1.00 93.50 91 ASP A O 1
ATOM 774 N N . SER A 1 92 ? 11.885 8.904 -21.968 1.00 91.31 92 SER A N 1
ATOM 775 C CA . SER A 1 92 ? 10.608 8.431 -22.506 1.00 91.31 92 SER A CA 1
ATOM 776 C C . SER A 1 92 ? 10.140 7.166 -21.798 1.00 91.31 92 SER A C 1
ATOM 778 O O . SER A 1 92 ? 10.921 6.498 -21.124 1.00 91.31 92 SER A O 1
ATOM 780 N N . SER A 1 93 ? 8.882 6.806 -22.013 1.00 93.00 93 SER A N 1
ATOM 781 C CA . SER A 1 93 ? 8.334 5.518 -21.614 1.00 93.00 93 SER A CA 1
ATOM 782 C C . SER A 1 93 ? 7.489 4.913 -22.727 1.00 93.00 93 SER A C 1
ATOM 784 O O . SER A 1 93 ? 7.099 5.588 -23.683 1.00 93.00 93 SER A O 1
ATOM 786 N N . GLU A 1 94 ? 7.212 3.622 -22.608 1.00 92.88 94 GLU A N 1
ATOM 787 C CA . GLU A 1 94 ? 6.357 2.890 -23.533 1.00 92.88 94 GLU A CA 1
ATOM 788 C C . GLU A 1 94 ? 5.672 1.709 -22.843 1.00 92.88 94 GLU A C 1
ATOM 790 O O . GLU A 1 94 ? 6.145 1.198 -21.826 1.00 92.88 94 GLU A O 1
ATOM 795 N N . VAL A 1 95 ? 4.574 1.239 -23.437 1.00 94.06 95 VAL A N 1
ATOM 796 C CA . VAL A 1 95 ? 3.922 -0.014 -23.046 1.00 94.06 95 VAL A CA 1
ATOM 797 C C . VAL A 1 95 ? 4.027 -0.991 -24.203 1.00 94.06 95 VAL A C 1
ATOM 799 O O . VAL A 1 95 ? 3.542 -0.718 -25.300 1.00 94.06 95 VAL A O 1
ATOM 802 N N . VAL A 1 96 ? 4.659 -2.138 -23.969 1.00 93.06 96 VAL A N 1
ATOM 803 C CA . VAL A 1 96 ? 4.980 -3.109 -25.021 1.00 93.06 96 VAL A CA 1
ATOM 804 C C . VAL A 1 96 ? 4.560 -4.520 -24.645 1.00 93.06 96 VAL A C 1
ATOM 806 O O . VAL A 1 96 ? 4.542 -4.890 -23.476 1.00 93.06 96 VAL A O 1
ATOM 809 N N . TRP A 1 97 ? 4.265 -5.332 -25.660 1.00 93.69 97 TRP A N 1
ATOM 810 C CA . TRP A 1 97 ? 4.028 -6.767 -25.515 1.00 93.69 97 TRP A CA 1
ATOM 811 C C . TRP A 1 97 ? 5.210 -7.549 -26.073 1.00 93.69 97 TRP A C 1
ATOM 813 O O . TRP A 1 97 ? 5.339 -7.666 -27.297 1.00 93.69 97 TRP A O 1
ATOM 823 N N . LEU A 1 98 ? 6.023 -8.141 -25.203 1.00 93.06 98 LEU A N 1
ATOM 824 C CA . LEU A 1 98 ? 7.178 -8.943 -25.599 1.00 93.06 98 LEU A CA 1
ATOM 825 C C . LEU A 1 98 ? 6.902 -10.440 -25.396 1.00 93.06 98 LEU A C 1
ATOM 827 O O . LEU A 1 98 ? 6.226 -10.816 -24.438 1.00 93.06 98 LEU A O 1
ATOM 831 N N . PRO A 1 99 ? 7.380 -11.322 -26.289 1.00 93.44 99 PRO A N 1
ATOM 832 C CA . PRO A 1 99 ? 7.475 -12.748 -25.992 1.00 93.44 99 PRO A CA 1
ATOM 833 C C . PRO A 1 99 ? 8.331 -12.981 -24.742 1.00 93.44 99 PRO A C 1
ATOM 835 O O . PRO A 1 99 ? 9.344 -12.313 -24.564 1.00 93.44 99 PRO A O 1
ATOM 838 N N . LYS A 1 100 ? 7.983 -13.956 -23.899 1.00 90.31 100 LYS A N 1
ATOM 839 C CA . LYS A 1 100 ? 8.798 -14.290 -22.716 1.00 90.31 100 LYS A CA 1
ATOM 840 C C . LYS A 1 100 ? 10.216 -14.756 -23.055 1.00 90.31 100 LYS A C 1
ATOM 842 O O . LYS A 1 100 ? 11.139 -14.557 -22.278 1.00 90.31 100 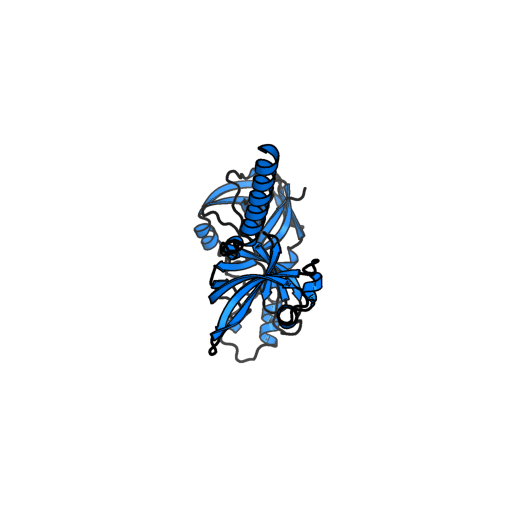LYS A O 1
ATOM 847 N N . ASN A 1 101 ? 10.393 -15.359 -24.231 1.00 89.56 101 ASN A N 1
ATOM 848 C CA . ASN A 1 101 ? 11.696 -15.783 -24.740 1.00 89.56 101 ASN A CA 1
ATOM 849 C C . ASN A 1 101 ? 12.477 -14.662 -25.450 1.00 89.56 101 ASN A C 1
ATOM 851 O O . ASN A 1 101 ? 13.512 -14.942 -26.059 1.00 89.56 101 ASN A O 1
ATOM 855 N N . ASP A 1 102 ? 11.984 -13.421 -25.418 1.00 92.06 102 ASP A N 1
ATOM 856 C CA . ASP A 1 102 ? 12.735 -12.269 -25.902 1.00 92.06 102 ASP A CA 1
ATOM 857 C C . ASP A 1 102 ? 14.045 -12.131 -25.100 1.00 92.06 102 ASP A C 1
ATOM 859 O O . ASP A 1 102 ? 14.014 -12.233 -23.869 1.00 92.06 102 ASP A O 1
ATOM 863 N N . PRO A 1 103 ? 15.202 -11.902 -25.753 1.00 89.75 103 PRO A N 1
ATOM 864 C CA . PRO A 1 103 ? 16.484 -11.801 -25.060 1.00 89.75 103 PRO A CA 1
ATOM 865 C C . PRO A 1 103 ? 16.512 -10.745 -23.954 1.00 89.75 103 PRO A C 1
ATOM 867 O O . PRO A 1 103 ? 17.219 -10.931 -22.968 1.00 89.75 103 PRO A O 1
ATOM 870 N N . TRP A 1 104 ? 15.762 -9.648 -24.106 1.00 89.31 104 TRP A N 1
ATOM 871 C CA . TRP A 1 104 ? 15.669 -8.616 -23.081 1.00 89.31 104 TRP A CA 1
ATOM 872 C C . TRP A 1 104 ? 14.856 -9.113 -21.883 1.00 89.31 104 TRP A C 1
ATOM 874 O O . TRP A 1 104 ? 15.322 -9.011 -20.752 1.00 89.31 104 TRP A O 1
ATOM 884 N N . VAL A 1 105 ? 13.688 -9.721 -22.114 1.00 89.25 105 VAL A N 1
ATOM 885 C CA . VAL A 1 105 ? 12.865 -10.283 -21.025 1.00 89.25 105 VAL A CA 1
ATOM 886 C C . VAL A 1 105 ? 13.661 -11.330 -20.254 1.00 89.25 105 VAL A C 1
ATOM 888 O O . VAL A 1 105 ? 13.737 -11.257 -19.036 1.00 89.25 105 VAL A O 1
ATOM 891 N N . TRP A 1 106 ? 14.334 -12.239 -20.957 1.00 84.38 106 TRP A N 1
ATOM 892 C CA . TRP A 1 106 ? 15.163 -13.271 -20.337 1.00 84.38 106 TRP A CA 1
ATOM 893 C C . TRP A 1 106 ? 16.351 -12.712 -19.533 1.00 84.38 106 TRP A C 1
ATOM 895 O O . TRP A 1 106 ? 16.765 -13.319 -18.550 1.00 84.38 106 TRP A O 1
ATOM 905 N N . ALA A 1 107 ? 16.927 -11.582 -19.956 1.00 84.38 107 ALA A N 1
ATOM 906 C CA . ALA A 1 107 ? 18.093 -10.993 -19.300 1.00 84.38 107 ALA A CA 1
ATOM 907 C C . ALA A 1 107 ? 17.744 -10.131 -18.076 1.00 84.38 107 ALA A C 1
ATOM 909 O O . ALA A 1 107 ? 18.564 -10.028 -17.164 1.00 84.38 107 ALA A O 1
ATOM 910 N N . TYR A 1 108 ? 16.576 -9.482 -18.077 1.00 83.00 108 TYR A N 1
ATOM 911 C CA . TYR A 1 108 ? 16.211 -8.469 -17.079 1.00 83.00 108 TYR A CA 1
ATOM 912 C C . TYR A 1 108 ? 15.051 -8.873 -16.179 1.00 83.00 108 TYR A C 1
ATOM 914 O O . TYR A 1 108 ? 14.990 -8.422 -15.033 1.00 83.00 108 TYR A O 1
ATOM 922 N N . CYS A 1 109 ? 14.133 -9.696 -16.676 1.00 83.75 109 CYS A N 1
ATOM 923 C CA . CYS A 1 109 ? 13.118 -10.301 -15.838 1.00 83.75 109 CYS A CA 1
ATOM 924 C C . CYS A 1 109 ? 13.649 -11.617 -15.273 1.00 83.75 109 CYS A C 1
ATOM 926 O O . CYS A 1 109 ? 14.325 -12.379 -15.965 1.00 83.75 109 CYS A O 1
ATOM 928 N N . SER A 1 110 ? 13.358 -11.884 -14.002 1.00 72.56 110 SER A N 1
ATOM 929 C CA . SER A 1 110 ? 13.759 -13.145 -13.388 1.00 72.56 110 SER A CA 1
ATOM 930 C C . SER A 1 110 ? 12.977 -14.318 -13.988 1.00 72.56 110 SER A C 1
ATOM 932 O O . SER A 1 110 ? 11.906 -14.148 -14.579 1.00 72.56 110 SER A O 1
ATOM 934 N N . TRP A 1 111 ? 13.517 -15.525 -13.837 1.00 71.62 111 TRP A N 1
ATOM 935 C CA . TRP A 1 111 ? 12.945 -16.753 -14.394 1.00 71.62 111 TRP A CA 1
ATOM 936 C C . TRP A 1 111 ? 11.541 -17.062 -13.847 1.00 71.62 111 TRP A C 1
ATOM 938 O O . TRP A 1 111 ? 10.764 -17.736 -14.517 1.00 71.62 111 TRP A O 1
ATOM 948 N N . GLU A 1 112 ? 11.165 -16.522 -12.687 1.00 77.25 112 GLU A N 1
ATOM 949 C CA . GLU A 1 112 ? 9.831 -16.688 -12.107 1.00 77.25 112 GLU A CA 1
ATOM 950 C C . GLU A 1 112 ? 8.758 -15.839 -12.809 1.00 77.25 112 GLU A C 1
ATOM 952 O O . GLU A 1 112 ? 7.584 -15.935 -12.459 1.00 77.25 112 GLU A O 1
ATOM 957 N N . ILE A 1 113 ? 9.089 -15.057 -13.848 1.00 81.31 113 ILE A N 1
ATOM 958 C CA . ILE A 1 113 ? 8.059 -14.454 -14.712 1.00 81.31 113 ILE A CA 1
ATOM 959 C C . ILE A 1 113 ? 7.129 -15.517 -15.321 1.00 81.31 113 ILE A C 1
ATOM 961 O O . ILE A 1 113 ? 5.966 -15.233 -15.618 1.00 81.31 113 ILE A O 1
ATOM 965 N N . ASP A 1 114 ? 7.620 -16.753 -15.463 1.00 82.12 114 ASP A N 1
ATOM 966 C CA . ASP A 1 114 ? 6.817 -17.898 -15.882 1.00 82.12 114 ASP A CA 1
ATOM 967 C C . ASP A 1 114 ? 5.748 -18.304 -14.867 1.00 82.12 114 ASP A C 1
ATOM 969 O O . ASP A 1 114 ? 4.699 -18.804 -15.269 1.00 82.12 114 ASP A O 1
ATOM 973 N N . GLU A 1 115 ? 5.978 -18.042 -13.582 1.00 84.12 115 GLU A N 1
ATOM 974 C CA . GLU A 1 115 ? 5.008 -18.277 -12.511 1.00 84.12 115 GLU A CA 1
ATOM 975 C C . GLU A 1 115 ? 4.010 -17.117 -12.382 1.00 84.12 115 GLU A C 1
ATOM 977 O O . GLU A 1 115 ? 2.875 -17.323 -11.960 1.00 84.12 115 GLU A O 1
ATOM 982 N N . LEU A 1 116 ? 4.418 -15.901 -12.765 1.00 85.81 116 LEU A N 1
ATOM 983 C CA . LEU A 1 116 ? 3.600 -14.692 -12.632 1.00 85.81 116 LEU A CA 1
ATOM 984 C C . LEU A 1 116 ? 2.635 -14.462 -13.798 1.00 85.81 116 LEU A C 1
ATOM 986 O O . LEU A 1 116 ? 1.557 -13.903 -13.606 1.00 85.81 116 LEU A O 1
ATOM 990 N N . VAL A 1 117 ? 3.029 -14.837 -15.015 1.00 88.00 117 VAL A N 1
ATOM 991 C CA . VAL A 1 117 ? 2.265 -14.560 -16.237 1.00 88.00 117 VAL A CA 1
ATOM 992 C C . VAL A 1 117 ? 1.970 -15.876 -16.940 1.00 88.00 117 VAL A C 1
ATOM 994 O O . VAL A 1 117 ? 2.884 -16.525 -17.427 1.00 88.00 117 VAL A O 1
ATOM 997 N N . GLU A 1 118 ? 0.704 -16.272 -17.064 1.00 87.62 118 GLU A N 1
ATOM 998 C CA . GLU A 1 118 ? 0.350 -17.548 -17.716 1.00 87.62 118 GLU A CA 1
ATOM 999 C C . GLU A 1 118 ? 0.571 -17.535 -19.243 1.00 87.62 118 GLU A C 1
ATOM 1001 O O . GLU A 1 118 ? 0.805 -18.570 -19.862 1.00 87.62 118 GLU A O 1
ATOM 1006 N N . SER A 1 119 ? 0.499 -16.357 -19.867 1.00 89.25 119 SER A N 1
ATOM 1007 C CA . SER A 1 119 ? 0.637 -16.158 -21.317 1.00 89.25 119 SER A CA 1
ATOM 1008 C C . SER A 1 119 ? 2.091 -16.278 -21.799 1.00 89.25 119 SER A C 1
ATOM 1010 O O . SER A 1 119 ? 3.019 -15.880 -21.103 1.00 89.25 119 SER A O 1
ATOM 1012 N N . ASP A 1 120 ? 2.300 -16.712 -23.049 1.00 90.88 120 ASP A N 1
ATOM 1013 C CA . ASP A 1 120 ? 3.621 -16.738 -23.718 1.00 90.88 120 ASP A CA 1
ATOM 1014 C C . ASP A 1 120 ? 4.209 -15.336 -23.978 1.00 90.88 120 ASP A C 1
ATOM 1016 O O . ASP A 1 120 ? 5.366 -15.179 -24.386 1.00 90.88 120 ASP A O 1
ATOM 1020 N N . ARG A 1 121 ? 3.394 -14.298 -23.786 1.00 93.31 121 ARG A N 1
ATOM 1021 C CA . ARG A 1 121 ? 3.772 -12.890 -23.905 1.00 93.31 121 ARG A CA 1
ATOM 1022 C C . ARG A 1 121 ? 3.517 -12.162 -22.599 1.00 93.31 121 ARG A C 1
ATOM 1024 O O . ARG A 1 121 ? 2.468 -12.359 -21.986 1.00 93.31 121 ARG A O 1
ATOM 1031 N N . VAL A 1 122 ? 4.434 -11.265 -22.267 1.00 93.12 122 VAL A N 1
ATOM 1032 C CA . VAL A 1 122 ? 4.352 -10.343 -21.141 1.00 93.12 122 VAL A CA 1
ATOM 1033 C C . VAL A 1 122 ? 4.098 -8.925 -21.645 1.00 93.12 122 VAL A C 1
ATOM 1035 O O . VAL A 1 122 ? 4.684 -8.493 -22.643 1.00 93.12 122 VAL A O 1
ATOM 1038 N N . GLN A 1 123 ? 3.216 -8.203 -20.959 1.00 94.00 123 GLN A N 1
ATOM 1039 C CA . GLN A 1 123 ? 3.055 -6.769 -21.144 1.00 94.00 123 GLN A CA 1
ATOM 1040 C C . GLN A 1 123 ? 3.934 -6.028 -20.137 1.00 94.00 123 GLN A C 1
ATOM 1042 O O . GLN A 1 123 ? 3.930 -6.341 -18.948 1.00 94.00 123 GLN A O 1
ATOM 1047 N N . LEU A 1 124 ? 4.696 -5.053 -20.621 1.00 94.12 124 LEU A N 1
ATOM 1048 C CA . LEU A 1 124 ? 5.654 -4.296 -19.826 1.00 94.12 124 LEU A CA 1
ATOM 1049 C C . LEU A 1 124 ? 5.409 -2.805 -19.998 1.00 94.12 124 LEU A C 1
ATOM 1051 O O . LEU A 1 124 ? 5.239 -2.340 -21.127 1.00 94.12 124 LEU A O 1
ATOM 1055 N N . ILE A 1 125 ? 5.471 -2.068 -18.895 1.00 95.25 125 ILE A N 1
ATOM 1056 C CA . ILE A 1 125 ? 5.739 -0.630 -18.900 1.00 95.25 125 ILE A CA 1
ATOM 1057 C C . ILE A 1 125 ? 7.257 -0.494 -18.831 1.00 95.25 125 ILE A C 1
ATOM 1059 O O . ILE A 1 125 ? 7.869 -1.035 -17.912 1.00 95.25 125 ILE A O 1
ATOM 1063 N N . ARG A 1 126 ? 7.873 0.182 -19.801 1.00 93.75 126 ARG A N 1
ATOM 1064 C CA . ARG A 1 126 ? 9.323 0.409 -19.844 1.00 93.75 126 ARG A CA 1
ATOM 1065 C C . ARG A 1 126 ? 9.619 1.894 -19.775 1.00 93.75 126 ARG A C 1
ATOM 1067 O O . ARG A 1 126 ? 9.062 2.663 -20.553 1.00 93.75 126 ARG A O 1
ATOM 1074 N N . TYR A 1 127 ? 10.533 2.263 -18.893 1.00 94.25 127 TYR A N 1
ATOM 1075 C CA . TYR A 1 127 ? 11.119 3.590 -18.804 1.00 94.25 127 TYR A CA 1
ATOM 1076 C C . TYR A 1 127 ? 12.506 3.560 -19.434 1.00 94.25 127 TYR A C 1
ATOM 1078 O O . TYR A 1 127 ? 13.332 2.702 -19.110 1.00 94.25 127 TYR A O 1
ATOM 1086 N N . LEU A 1 128 ? 12.735 4.458 -20.388 1.00 93.38 128 LEU A N 1
ATOM 1087 C CA . LEU A 1 128 ? 13.891 4.438 -21.274 1.00 93.38 128 LEU A CA 1
ATOM 1088 C C . LEU A 1 128 ? 14.771 5.669 -21.059 1.00 93.38 128 LEU A C 1
ATOM 1090 O O . LEU A 1 128 ? 14.274 6.796 -21.010 1.00 93.38 128 LEU A O 1
ATOM 1094 N N . GLU A 1 129 ? 16.080 5.445 -21.049 1.00 93.31 129 GLU A N 1
ATOM 1095 C CA . GLU A 1 129 ? 17.105 6.488 -21.035 1.00 93.31 129 GLU A CA 1
ATOM 1096 C C . GLU A 1 129 ? 17.953 6.426 -22.303 1.00 93.31 129 GLU A C 1
ATOM 1098 O O . GLU A 1 129 ? 18.214 5.353 -22.859 1.00 93.31 129 GLU A O 1
ATOM 1103 N N . LYS A 1 130 ? 18.407 7.592 -22.762 1.00 90.44 130 LYS A N 1
ATOM 1104 C CA . LYS A 1 130 ? 19.365 7.717 -23.854 1.00 90.44 130 LYS A CA 1
ATOM 1105 C C . LYS A 1 130 ? 20.781 7.553 -23.328 1.00 90.44 130 LYS A C 1
ATOM 1107 O O . LYS A 1 130 ? 21.305 8.380 -22.582 1.00 90.44 130 LYS A O 1
ATOM 1112 N N . GLY A 1 131 ? 21.441 6.509 -23.808 1.00 83.44 131 GLY A N 1
ATOM 1113 C CA . GLY A 1 131 ? 22.871 6.322 -23.657 1.00 83.44 131 GLY A CA 1
ATOM 1114 C C . GLY A 1 131 ? 23.683 7.405 -24.372 1.00 83.44 131 GLY A C 1
ATOM 1115 O O . GLY A 1 131 ? 23.198 8.158 -25.221 1.00 83.44 131 GLY A O 1
ATOM 1116 N N . LYS A 1 132 ? 24.983 7.450 -24.060 1.00 77.62 132 LYS A N 1
ATOM 1117 C CA . LYS A 1 132 ? 25.942 8.381 -24.688 1.00 77.62 132 LYS A CA 1
ATOM 1118 C C . LYS A 1 132 ? 26.088 8.185 -26.201 1.00 77.62 132 LYS A C 1
ATOM 1120 O O . LYS A 1 132 ? 26.577 9.080 -26.880 1.00 77.62 132 LYS A O 1
ATOM 1125 N N . ASP A 1 133 ? 25.718 7.014 -26.705 1.00 84.25 133 ASP A N 1
ATOM 1126 C CA . ASP A 1 133 ? 25.711 6.637 -28.118 1.00 84.25 133 ASP A CA 1
ATOM 1127 C C . ASP A 1 133 ? 24.338 6.838 -28.786 1.00 84.25 133 ASP A C 1
ATOM 1129 O O . ASP A 1 133 ? 24.117 6.343 -29.888 1.00 84.25 133 ASP A O 1
ATOM 1133 N N . GLU A 1 134 ? 23.424 7.552 -28.119 1.00 77.38 134 GLU A N 1
ATOM 1134 C CA . GLU A 1 134 ? 22.025 7.763 -28.514 1.00 77.38 134 GLU A CA 1
ATOM 1135 C C . GLU A 1 134 ? 21.167 6.486 -28.550 1.00 77.38 134 GLU A C 1
ATOM 1137 O O . GLU A 1 134 ? 19.995 6.549 -28.932 1.00 77.38 134 GLU A O 1
ATOM 1142 N N . SER A 1 135 ? 21.699 5.336 -28.116 1.00 82.56 135 SER A N 1
ATOM 1143 C CA . SER A 1 135 ? 20.895 4.127 -27.947 1.00 82.56 135 SER A CA 1
ATOM 1144 C C . SER A 1 135 ? 19.931 4.292 -26.770 1.00 82.56 135 SER A C 1
ATOM 1146 O O . SER A 1 135 ? 20.283 4.857 -25.736 1.00 82.56 135 SER A O 1
ATOM 1148 N N . LEU A 1 136 ? 18.692 3.823 -26.930 1.00 81.44 136 LEU A N 1
ATOM 1149 C CA . LEU A 1 136 ? 17.733 3.751 -25.830 1.00 81.44 136 LEU A CA 1
ATOM 1150 C C . LEU A 1 136 ? 17.920 2.422 -25.106 1.00 81.44 136 LEU A C 1
ATOM 1152 O O . LEU A 1 136 ? 17.843 1.364 -25.735 1.00 81.44 136 LEU A O 1
ATOM 1156 N N . TYR A 1 137 ? 18.123 2.471 -23.794 1.00 88.75 137 TYR A N 1
ATOM 1157 C CA . TYR A 1 137 ? 18.056 1.290 -22.942 1.00 88.75 137 TYR A CA 1
ATOM 1158 C C . TYR A 1 137 ? 16.945 1.450 -21.912 1.00 88.75 137 TYR A C 1
ATOM 1160 O O . TYR A 1 137 ? 16.596 2.556 -21.506 1.00 88.75 137 TYR A O 1
ATOM 1168 N N . CYS A 1 138 ? 16.370 0.323 -21.506 1.00 90.88 138 CYS A N 1
ATOM 1169 C CA . CYS A 1 138 ? 15.358 0.293 -20.465 1.00 90.88 138 CYS A CA 1
ATOM 1170 C C . CYS A 1 138 ? 16.039 0.413 -19.100 1.00 90.88 138 CYS A C 1
ATOM 1172 O O . CYS A 1 138 ? 16.759 -0.500 -18.699 1.00 90.88 138 CYS A O 1
ATOM 1174 N N . ALA A 1 139 ? 15.823 1.539 -18.425 1.00 90.88 139 ALA A N 1
ATOM 1175 C CA . ALA A 1 139 ? 16.377 1.829 -17.107 1.00 90.88 139 ALA A CA 1
ATOM 1176 C C . ALA A 1 139 ? 15.498 1.259 -15.985 1.00 90.88 139 ALA A C 1
ATOM 1178 O O . ALA A 1 139 ? 16.018 0.754 -14.995 1.00 90.88 139 ALA A O 1
ATOM 1179 N N . ASN A 1 140 ? 14.174 1.269 -16.171 1.00 92.56 140 ASN A N 1
ATOM 1180 C CA . ASN A 1 140 ? 13.218 0.731 -15.205 1.00 92.56 140 ASN A CA 1
ATOM 1181 C C . ASN A 1 140 ? 12.018 0.095 -15.920 1.00 92.56 140 ASN A C 1
ATOM 1183 O O . ASN A 1 140 ? 11.712 0.447 -17.063 1.00 92.56 140 ASN A O 1
ATOM 1187 N N . TYR A 1 141 ? 11.351 -0.863 -15.279 1.00 93.69 141 TYR A N 1
ATOM 1188 C CA . TYR A 1 141 ? 10.197 -1.541 -15.856 1.00 93.69 141 TYR A CA 1
ATOM 1189 C C . TYR A 1 141 ? 9.204 -2.042 -14.807 1.00 93.69 141 TYR A C 1
ATOM 1191 O O . TYR A 1 141 ? 9.557 -2.343 -13.669 1.00 93.69 141 TYR A O 1
ATOM 1199 N N . PHE A 1 142 ? 7.959 -2.207 -15.246 1.00 95.06 142 PHE A N 1
ATOM 1200 C CA . PHE A 1 142 ? 6.887 -2.852 -14.493 1.00 95.06 142 PHE A CA 1
ATOM 1201 C C . PHE A 1 142 ? 6.232 -3.910 -15.370 1.00 95.06 142 PHE A C 1
ATOM 1203 O O . PHE A 1 142 ? 6.037 -3.697 -16.570 1.00 95.06 142 PHE A O 1
ATOM 1210 N N . ILE A 1 143 ? 5.876 -5.045 -14.779 1.00 94.88 143 ILE A N 1
ATOM 1211 C CA . ILE A 1 143 ? 5.104 -6.081 -15.469 1.00 94.88 143 ILE A CA 1
ATOM 1212 C C . ILE A 1 143 ? 3.626 -5.789 -15.247 1.00 94.88 143 ILE A C 1
ATOM 1214 O O . ILE A 1 143 ? 3.187 -5.603 -14.116 1.00 94.88 143 ILE A O 1
ATOM 1218 N N . VAL A 1 144 ? 2.852 -5.759 -16.324 1.00 94.88 144 VAL A N 1
ATOM 1219 C CA . VAL A 1 144 ? 1.401 -5.600 -16.250 1.00 94.88 144 VAL A CA 1
ATOM 1220 C C . VAL A 1 144 ? 0.773 -6.987 -16.181 1.00 94.88 144 VAL A C 1
ATOM 1222 O O . VAL A 1 144 ? 0.916 -7.773 -17.120 1.00 94.88 144 VAL A O 1
ATOM 1225 N N . LEU A 1 145 ? 0.075 -7.287 -15.083 1.00 93.31 145 LEU A N 1
ATOM 1226 C CA . LEU A 1 145 ? -0.741 -8.502 -14.976 1.00 93.31 145 LEU A CA 1
ATOM 1227 C C . LEU A 1 145 ? -2.145 -8.239 -15.525 1.00 93.31 145 LEU A C 1
ATOM 1229 O O . LEU A 1 145 ? -2.661 -9.009 -16.332 1.00 93.31 145 LEU A O 1
ATOM 1233 N N . ASP A 1 146 ? -2.733 -7.114 -15.116 1.00 89.88 146 ASP A N 1
ATOM 1234 C CA . ASP A 1 146 ? -4.003 -6.595 -15.612 1.00 89.88 146 ASP A CA 1
ATOM 1235 C C . ASP A 1 146 ? -4.106 -5.074 -15.352 1.00 89.88 146 ASP A C 1
ATOM 1237 O O . ASP A 1 146 ? -3.142 -4.428 -14.947 1.00 89.88 146 ASP A O 1
ATOM 1241 N N . ASN A 1 147 ? -5.278 -4.476 -15.590 1.00 85.75 147 ASN A N 1
ATOM 1242 C CA . ASN A 1 147 ? -5.504 -3.030 -15.421 1.00 85.75 147 ASN A CA 1
ATOM 1243 C C . ASN A 1 147 ? -5.495 -2.547 -13.955 1.00 85.75 147 ASN A C 1
ATOM 1245 O O . ASN A 1 147 ? -5.607 -1.352 -13.701 1.00 85.75 147 ASN A O 1
ATOM 1249 N N . THR A 1 148 ? -5.429 -3.462 -12.995 1.00 90.62 148 THR A N 1
ATOM 1250 C CA . THR A 1 148 ? -5.483 -3.219 -11.547 1.00 90.62 148 THR A CA 1
ATOM 1251 C C . THR A 1 148 ? -4.311 -3.842 -10.789 1.00 90.62 148 THR A C 1
ATOM 1253 O O . THR A 1 148 ? -4.217 -3.663 -9.577 1.00 90.62 148 THR A O 1
ATOM 1256 N N . HIS A 1 149 ? -3.407 -4.537 -11.482 1.00 95.19 149 HIS A N 1
ATOM 1257 C CA . HIS A 1 149 ? -2.274 -5.225 -10.879 1.00 95.19 149 HIS A CA 1
ATOM 1258 C C . HIS A 1 149 ? -1.017 -5.047 -11.724 1.00 95.19 149 HIS A C 1
ATOM 1260 O O . HIS A 1 149 ? -0.935 -5.518 -12.865 1.00 95.19 149 HIS A O 1
ATOM 1266 N N . LEU A 1 150 ? -0.016 -4.409 -11.122 1.00 96.12 150 LEU A N 1
ATOM 1267 C CA . LEU A 1 150 ? 1.338 -4.333 -11.661 1.00 96.12 150 LEU A CA 1
ATOM 1268 C C . LEU A 1 150 ? 2.289 -5.138 -10.779 1.00 96.12 150 LEU A C 1
ATOM 1270 O O . LEU A 1 150 ? 2.032 -5.347 -9.594 1.00 96.12 150 LEU A O 1
ATOM 1274 N N . VAL A 1 151 ? 3.412 -5.554 -11.350 1.00 94.75 151 VAL A N 1
ATOM 1275 C CA . VAL A 1 151 ? 4.534 -6.114 -10.603 1.00 94.75 151 VAL A CA 1
ATOM 1276 C C . VAL A 1 151 ? 5.735 -5.207 -10.754 1.00 94.75 151 VAL A C 1
ATOM 1278 O O . VAL A 1 151 ? 6.097 -4.807 -11.863 1.00 94.75 151 VAL A O 1
ATOM 1281 N N . TYR A 1 152 ? 6.355 -4.916 -9.621 1.00 90.38 152 TYR A N 1
ATOM 1282 C CA . TYR A 1 152 ? 7.545 -4.093 -9.515 1.00 90.38 152 TYR A CA 1
ATOM 1283 C C . TYR A 1 152 ? 8.720 -4.916 -8.992 1.00 90.38 152 TYR A C 1
ATOM 1285 O O . TYR A 1 152 ? 8.577 -5.682 -8.035 1.00 90.38 152 TYR A O 1
ATOM 1293 N N . SER A 1 153 ? 9.880 -4.758 -9.632 1.00 85.56 153 SER A N 1
ATOM 1294 C CA . SER A 1 153 ? 11.143 -5.307 -9.143 1.00 85.56 153 SER A CA 1
ATOM 1295 C C . SER A 1 153 ? 11.754 -4.342 -8.143 1.00 85.56 153 SER A C 1
ATOM 1297 O O . SER A 1 153 ? 12.224 -3.279 -8.531 1.00 85.56 153 SER A O 1
ATOM 1299 N N . SER A 1 154 ? 11.819 -4.747 -6.882 1.00 79.69 154 SER A N 1
ATOM 1300 C CA . SER A 1 154 ? 12.575 -4.031 -5.851 1.00 79.69 154 SER A CA 1
ATOM 1301 C C . SER A 1 154 ? 13.681 -4.948 -5.322 1.00 79.69 154 SER A C 1
ATOM 1303 O O . SER A 1 154 ? 13.702 -6.135 -5.680 1.00 79.69 154 SER A O 1
ATOM 1305 N N . PRO A 1 155 ? 14.623 -4.475 -4.484 1.00 76.38 155 PRO A N 1
ATOM 1306 C CA . PRO A 1 155 ? 15.554 -5.369 -3.819 1.00 76.38 155 PRO A CA 1
ATOM 1307 C C . PRO A 1 155 ? 14.840 -6.586 -3.215 1.00 76.38 155 PRO A C 1
ATOM 1309 O O . PRO A 1 155 ? 13.746 -6.491 -2.658 1.00 76.38 155 PRO A O 1
ATOM 1312 N N . GLY A 1 156 ? 15.461 -7.750 -3.407 1.00 76.75 156 GLY A N 1
ATOM 1313 C CA . GLY A 1 156 ? 15.042 -9.032 -2.847 1.00 76.75 156 GLY A CA 1
ATOM 1314 C C . GLY A 1 156 ? 13.900 -9.765 -3.554 1.00 76.75 156 GLY A C 1
ATOM 1315 O O . GLY A 1 156 ? 13.816 -10.979 -3.373 1.00 76.75 156 GLY A O 1
ATOM 1316 N N . GLY A 1 157 ? 13.103 -9.128 -4.420 1.00 85.25 157 GLY A N 1
ATOM 1317 C CA . GLY A 1 157 ? 12.019 -9.847 -5.094 1.00 85.25 157 GLY A CA 1
ATOM 1318 C C . GLY A 1 157 ? 11.084 -9.028 -5.979 1.00 85.25 157 GLY A C 1
ATOM 1319 O O . GLY A 1 157 ? 11.299 -7.843 -6.241 1.00 85.25 157 GLY A O 1
ATOM 1320 N N . TYR A 1 158 ? 10.018 -9.692 -6.428 1.00 89.75 158 TYR A N 1
ATOM 1321 C CA . TYR A 1 158 ? 8.902 -9.053 -7.123 1.00 89.75 158 TYR A CA 1
ATOM 1322 C C . TYR A 1 158 ? 7.748 -8.775 -6.176 1.00 89.75 158 TYR A C 1
ATOM 1324 O O . TYR A 1 158 ? 7.324 -9.646 -5.417 1.00 89.75 158 TYR A O 1
ATOM 1332 N N . TYR A 1 159 ? 7.190 -7.577 -6.296 1.00 92.44 159 TYR A N 1
ATOM 1333 C CA . TYR A 1 159 ? 6.116 -7.094 -5.446 1.00 92.44 159 TYR A CA 1
ATOM 1334 C C . TYR A 1 159 ? 4.874 -6.764 -6.260 1.00 92.44 159 TYR A C 1
ATOM 1336 O O . TYR A 1 159 ? 4.967 -6.182 -7.340 1.00 92.44 159 TYR A O 1
ATOM 1344 N N . LEU A 1 160 ? 3.710 -7.106 -5.715 1.00 95.38 160 LEU A N 1
ATOM 1345 C CA . LEU A 1 160 ? 2.412 -6.769 -6.274 1.00 95.38 160 LEU A CA 1
ATOM 1346 C C . LEU A 1 160 ? 2.036 -5.333 -5.917 1.00 95.38 160 LEU A C 1
ATOM 1348 O O . LEU A 1 160 ? 2.006 -4.956 -4.741 1.00 95.38 160 LEU A O 1
ATOM 1352 N N . LEU A 1 161 ? 1.662 -4.573 -6.937 1.00 96.44 161 LEU A N 1
ATOM 1353 C CA . LEU A 1 161 ? 1.122 -3.234 -6.812 1.00 96.44 161 LEU A CA 1
ATOM 1354 C C . LEU A 1 161 ? -0.377 -3.225 -7.099 1.00 96.44 161 LEU A C 1
ATOM 1356 O O . LEU A 1 161 ? -0.822 -3.801 -8.092 1.00 96.44 161 LEU A O 1
ATOM 1360 N N . GLN A 1 162 ? -1.135 -2.505 -6.275 1.00 95.88 162 GLN A N 1
ATOM 1361 C CA . GLN A 1 162 ? -2.550 -2.207 -6.511 1.00 95.88 162 GLN A CA 1
ATOM 1362 C C . GLN A 1 162 ? -2.773 -0.691 -6.555 1.00 95.88 162 GLN A C 1
ATOM 1364 O O . GLN A 1 162 ? -2.099 0.037 -5.826 1.00 95.88 162 GLN A O 1
ATOM 1369 N N . PRO A 1 163 ? -3.686 -0.178 -7.394 1.00 95.56 163 PRO A N 1
ATOM 1370 C CA . PRO A 1 163 ? -3.888 1.255 -7.529 1.00 95.56 163 PRO A CA 1
ATOM 1371 C C . PRO A 1 163 ? -4.592 1.826 -6.297 1.00 95.56 163 PRO A C 1
ATOM 1373 O O . PRO A 1 163 ? -5.365 1.141 -5.615 1.00 95.56 163 PRO A O 1
ATOM 1376 N N . PHE A 1 164 ? -4.374 3.115 -6.056 1.00 95.38 164 PHE A N 1
ATOM 1377 C CA . PHE A 1 164 ? -5.177 3.885 -5.111 1.00 95.38 164 PHE A CA 1
ATOM 1378 C C . PHE A 1 164 ? -6.651 3.874 -5.538 1.00 95.38 164 PHE A C 1
ATOM 1380 O O . PHE A 1 164 ? -6.992 3.708 -6.714 1.00 95.38 164 PHE A O 1
ATOM 1387 N N . ARG A 1 165 ? -7.552 4.047 -4.571 1.00 93.62 165 ARG A N 1
ATOM 1388 C CA . ARG A 1 165 ? -8.997 3.904 -4.775 1.00 93.62 165 ARG A CA 1
ATOM 1389 C C . ARG A 1 165 ? -9.717 5.218 -4.524 1.00 93.62 165 ARG A C 1
ATOM 1391 O O . ARG A 1 165 ? -9.291 6.029 -3.711 1.00 93.62 165 ARG A O 1
ATOM 1398 N N . TYR A 1 166 ? -10.842 5.407 -5.202 1.00 92.88 166 TYR A N 1
ATOM 1399 C CA . TYR A 1 166 ? -11.784 6.454 -4.826 1.00 92.88 166 TYR A CA 1
ATOM 1400 C C . TYR A 1 166 ? -12.747 5.933 -3.764 1.00 92.88 166 TYR A C 1
ATOM 1402 O O . TYR A 1 166 ? -13.241 4.802 -3.852 1.00 92.88 166 TYR A O 1
ATOM 1410 N N . CYS A 1 167 ? -13.038 6.772 -2.782 1.00 92.06 167 CYS A N 1
ATOM 1411 C CA . CYS A 1 167 ? -14.057 6.522 -1.788 1.00 92.06 167 CYS A CA 1
ATOM 1412 C C . CYS A 1 167 ? -15.444 6.506 -2.438 1.00 92.06 167 CYS A C 1
ATOM 1414 O O . CYS A 1 167 ? -15.763 7.275 -3.350 1.00 92.06 167 CYS A O 1
ATOM 1416 N N . ALA A 1 168 ? -16.327 5.647 -1.934 1.00 88.31 168 ALA A N 1
ATOM 1417 C CA . ALA A 1 168 ? -17.725 5.716 -2.306 1.00 88.31 168 ALA A CA 1
ATOM 1418 C C . ALA A 1 168 ? -18.320 7.032 -1.764 1.00 88.31 168 ALA A C 1
ATOM 1420 O O . ALA A 1 168 ? -18.189 7.330 -0.577 1.00 88.31 168 ALA A O 1
ATOM 1421 N N . PRO A 1 169 ? -19.062 7.804 -2.579 1.00 75.19 169 PRO A N 1
ATOM 1422 C CA . PRO A 1 169 ? -19.526 9.143 -2.195 1.00 75.19 169 PRO A CA 1
ATOM 1423 C C . PRO A 1 169 ? -20.494 9.142 -0.998 1.00 75.19 169 PRO A C 1
ATOM 1425 O O . PRO A 1 169 ? -20.743 10.184 -0.384 1.00 75.19 169 PRO A O 1
ATOM 1428 N N . LYS A 1 170 ? -21.073 7.976 -0.683 1.00 83.75 170 LYS A N 1
ATOM 1429 C CA . LYS A 1 170 ? -22.024 7.750 0.407 1.00 83.75 170 LYS A CA 1
ATOM 1430 C C . LYS A 1 170 ? -21.634 6.498 1.191 1.00 83.75 170 LYS A C 1
ATOM 1432 O O . LYS A 1 170 ? -22.225 5.440 0.984 1.00 83.75 170 LYS A O 1
ATOM 1437 N N . THR A 1 171 ? -20.645 6.637 2.061 1.00 88.19 171 THR A N 1
ATOM 1438 C CA . THR A 1 171 ? -20.374 5.708 3.162 1.00 88.19 171 THR A CA 1
ATOM 1439 C C . THR A 1 171 ? -20.946 6.270 4.461 1.00 88.19 171 THR A C 1
ATOM 1441 O O . THR A 1 171 ? -21.105 7.486 4.590 1.00 88.19 171 THR A O 1
ATOM 1444 N N . SER A 1 172 ? -21.268 5.391 5.405 1.00 91.69 172 SER A N 1
ATOM 1445 C CA . SER A 1 172 ? -21.599 5.751 6.786 1.00 91.69 172 SER A CA 1
ATOM 1446 C C . SER A 1 172 ? -21.106 4.705 7.776 1.00 91.69 172 SER A C 1
ATOM 1448 O O . SER A 1 172 ? -20.813 3.580 7.387 1.00 91.69 172 SER A O 1
ATOM 1450 N N . SER A 1 173 ? -21.099 5.023 9.065 1.00 91.81 173 SER A N 1
ATOM 1451 C CA . SER A 1 173 ? -20.745 4.103 10.157 1.00 91.81 173 SER A CA 1
ATOM 1452 C C . SER A 1 173 ? -21.507 2.769 10.139 1.00 91.81 173 SER A C 1
ATOM 1454 O O . SER A 1 173 ? -20.985 1.752 10.590 1.00 91.81 173 SER A O 1
ATOM 1456 N N . ASN A 1 174 ? -22.709 2.708 9.554 1.00 92.00 174 ASN A N 1
ATOM 1457 C CA . ASN A 1 174 ? -23.413 1.438 9.336 1.00 92.00 174 ASN A CA 1
ATOM 1458 C C . ASN A 1 174 ? -22.672 0.493 8.380 1.00 92.00 174 ASN A C 1
ATOM 1460 O O . ASN A 1 174 ? -22.786 -0.724 8.521 1.00 92.00 174 ASN A O 1
ATOM 1464 N N . ASP A 1 175 ? -21.906 1.039 7.437 1.00 93.25 175 ASP A N 1
ATOM 1465 C CA . ASP A 1 175 ? -21.069 0.273 6.522 1.00 93.25 175 ASP A CA 1
ATOM 1466 C C . ASP A 1 175 ? -19.837 -0.317 7.228 1.00 93.25 175 ASP A C 1
ATOM 1468 O O . ASP A 1 175 ? -19.197 -1.167 6.636 1.00 93.25 175 ASP A O 1
ATOM 1472 N N . LEU A 1 176 ? -19.526 0.019 8.490 1.00 93.62 176 LEU A N 1
ATOM 1473 C CA . LEU A 1 176 ? -18.484 -0.688 9.259 1.00 93.62 176 LEU A CA 1
ATOM 1474 C C . LEU A 1 176 ? -18.893 -2.113 9.633 1.00 93.62 176 LEU A C 1
ATOM 1476 O O . LEU A 1 176 ? -18.042 -2.956 9.895 1.00 93.62 176 LEU A O 1
ATOM 1480 N N . LYS A 1 177 ? -20.196 -2.386 9.725 1.00 94.69 177 LYS A N 1
ATOM 1481 C CA . LYS A 1 177 ? -20.699 -3.628 10.313 1.00 94.69 177 LYS A CA 1
ATOM 1482 C C . LYS A 1 177 ? -20.434 -4.815 9.396 1.00 94.69 177 LYS A C 1
ATOM 1484 O O . LYS A 1 177 ? -20.765 -4.770 8.205 1.00 94.69 177 LYS A O 1
ATOM 1489 N N . GLY A 1 178 ? -19.923 -5.894 9.976 1.00 95.38 178 GLY A N 1
ATOM 1490 C CA . GLY A 1 178 ? -19.656 -7.144 9.275 1.00 95.38 178 GLY A CA 1
ATOM 1491 C C . GLY A 1 178 ? -18.342 -7.796 9.681 1.00 95.38 178 GLY A C 1
ATOM 1492 O O . GLY A 1 178 ? -17.685 -7.377 10.635 1.00 95.38 178 GLY A O 1
ATOM 1493 N N . ASN A 1 179 ? -18.002 -8.847 8.937 1.00 96.56 179 ASN A N 1
ATOM 1494 C CA . ASN A 1 179 ? -16.716 -9.522 9.013 1.00 96.56 179 ASN A CA 1
ATOM 1495 C C . ASN A 1 179 ? -15.790 -8.949 7.949 1.00 96.56 179 ASN A C 1
ATOM 1497 O O . ASN A 1 179 ? -16.180 -8.779 6.791 1.00 96.56 179 ASN A O 1
ATOM 1501 N N . TRP A 1 180 ? -14.560 -8.699 8.352 1.00 97.69 180 TRP A N 1
ATOM 1502 C CA . TRP A 1 180 ? -13.528 -8.108 7.533 1.00 97.69 180 TRP A CA 1
ATOM 1503 C C . TRP A 1 180 ? -12.270 -8.948 7.624 1.00 97.69 180 TRP A C 1
ATOM 1505 O O . TRP A 1 180 ? -11.943 -9.455 8.690 1.00 97.69 180 TRP A O 1
ATOM 1515 N N . GLU A 1 181 ? -11.554 -9.064 6.522 1.00 97.25 181 GLU A N 1
ATOM 1516 C CA . GLU A 1 181 ? -10.254 -9.715 6.444 1.00 97.25 181 GLU A CA 1
ATOM 1517 C C . GLU A 1 181 ? -9.187 -8.668 6.164 1.00 97.25 181 GLU A C 1
ATOM 1519 O O . GLU A 1 181 ? -9.359 -7.844 5.266 1.00 97.25 181 GLU A O 1
ATOM 1524 N N . ILE A 1 182 ? -8.095 -8.696 6.922 1.00 96.50 182 ILE A N 1
ATOM 1525 C CA . ILE A 1 182 ? -6.929 -7.846 6.685 1.00 96.50 182 ILE A CA 1
ATOM 1526 C C . ILE A 1 182 ? -6.200 -8.370 5.449 1.00 96.50 182 ILE A C 1
ATOM 1528 O O . ILE A 1 182 ? -5.620 -9.454 5.485 1.00 96.50 182 ILE A O 1
ATOM 1532 N N . ILE A 1 183 ? -6.235 -7.613 4.351 1.00 95.25 183 ILE A N 1
ATOM 1533 C CA . ILE A 1 183 ? -5.711 -8.079 3.060 1.00 95.25 183 ILE A CA 1
ATOM 1534 C C . ILE A 1 183 ? -4.291 -7.597 2.772 1.00 95.25 183 ILE A C 1
ATOM 1536 O O . ILE A 1 183 ? -3.522 -8.341 2.169 1.00 95.25 183 ILE A O 1
ATOM 1540 N N . TYR A 1 184 ? -3.930 -6.383 3.192 1.00 95.50 184 TYR A N 1
ATOM 1541 C CA . TYR A 1 184 ? -2.566 -5.865 3.073 1.00 95.50 184 TYR A CA 1
ATOM 1542 C C . TYR A 1 184 ? -2.326 -4.688 4.026 1.00 95.50 184 TYR A C 1
ATOM 1544 O O . TYR A 1 184 ? -3.267 -4.021 4.466 1.00 95.50 184 TYR A O 1
ATOM 1552 N N . LEU A 1 185 ? -1.054 -4.420 4.323 1.00 96.38 185 LEU A N 1
ATOM 1553 C CA . LEU A 1 185 ? -0.626 -3.199 4.999 1.00 96.38 185 LEU A CA 1
ATOM 1554 C C . LEU A 1 185 ? -0.688 -2.018 4.023 1.00 96.38 185 LEU A C 1
ATOM 1556 O O . LEU A 1 185 ? -0.034 -2.035 2.984 1.00 96.38 185 LEU A O 1
ATOM 1560 N N . ASP A 1 186 ? -1.469 -1.001 4.362 1.00 96.44 186 ASP A N 1
ATOM 1561 C CA . ASP A 1 186 ? -1.685 0.202 3.561 1.00 96.44 186 ASP A CA 1
ATOM 1562 C C . ASP A 1 186 ? -0.635 1.289 3.819 1.00 96.44 186 ASP A C 1
ATOM 1564 O O . ASP A 1 186 ? -0.180 1.942 2.886 1.00 96.44 186 ASP A O 1
ATOM 1568 N N . SER A 1 187 ? -0.231 1.479 5.074 1.00 95.06 187 SER A N 1
ATOM 1569 C CA . SER A 1 187 ? 0.858 2.385 5.447 1.00 95.06 187 SER A CA 1
ATOM 1570 C C . SER A 1 187 ? 1.379 2.047 6.836 1.00 95.06 187 SER A C 1
ATOM 1572 O O . SER A 1 187 ? 0.633 1.583 7.698 1.00 95.06 187 SER A O 1
ATOM 1574 N N . TYR A 1 188 ? 2.646 2.355 7.077 1.00 93.19 188 TYR A N 1
ATOM 1575 C CA . TYR A 1 188 ? 3.187 2.458 8.426 1.00 93.19 188 TYR A CA 1
ATOM 1576 C C . TYR A 1 188 ? 2.891 3.835 9.029 1.00 93.19 188 TYR A C 1
ATOM 1578 O O . TYR A 1 188 ? 2.606 4.798 8.306 1.00 93.19 188 TYR A O 1
ATOM 1586 N N . GLU A 1 189 ? 2.990 3.929 10.350 1.00 92.94 189 GLU A N 1
ATOM 1587 C CA . GLU A 1 189 ? 3.247 5.205 11.011 1.00 92.94 189 GLU A CA 1
ATOM 1588 C C . GLU A 1 189 ? 4.689 5.686 10.766 1.00 92.94 189 GLU A C 1
ATOM 1590 O O . GLU A 1 189 ? 5.615 4.879 10.706 1.00 92.94 189 GLU A O 1
ATOM 1595 N N . ASP A 1 190 ? 4.901 7.002 10.740 1.00 88.69 190 ASP A N 1
ATOM 1596 C CA . ASP A 1 190 ? 6.206 7.677 10.639 1.00 88.69 190 ASP A CA 1
ATOM 1597 C C . ASP A 1 190 ? 7.185 7.239 11.735 1.00 88.69 190 ASP A C 1
ATOM 1599 O O . ASP A 1 190 ? 8.403 7.311 11.583 1.00 88.69 190 ASP A O 1
ATOM 1603 N N . SER A 1 191 ? 6.647 6.806 12.877 1.00 86.81 191 SER A N 1
ATOM 1604 C CA . SER A 1 191 ? 7.429 6.346 14.021 1.00 86.81 191 SER A CA 1
ATOM 1605 C C . SER A 1 191 ? 8.062 4.965 13.806 1.00 86.81 191 SER A C 1
ATOM 1607 O O . SER A 1 191 ? 8.980 4.594 14.544 1.00 86.81 191 SER A O 1
ATOM 1609 N N . TYR A 1 192 ? 7.583 4.191 12.828 1.00 88.44 192 TYR A N 1
ATOM 1610 C CA . TYR A 1 192 ? 8.044 2.831 12.591 1.00 88.44 192 TYR A CA 1
ATOM 1611 C C . TYR A 1 192 ? 9.332 2.810 11.767 1.00 88.44 192 TYR A C 1
ATOM 1613 O O . TYR A 1 192 ? 9.374 3.217 10.608 1.00 88.44 192 TYR A O 1
ATOM 1621 N N . VAL A 1 193 ? 10.387 2.259 12.365 1.00 84.50 193 VAL A N 1
ATOM 1622 C CA . VAL A 1 193 ? 11.714 2.115 11.742 1.00 84.50 193 VAL A CA 1
ATOM 1623 C C . VAL A 1 193 ? 12.181 0.658 11.649 1.00 84.50 193 VAL A C 1
ATOM 1625 O O . VAL A 1 193 ? 13.267 0.402 11.133 1.00 84.50 193 VAL A O 1
ATOM 1628 N N . GLY A 1 194 ? 11.370 -0.283 12.144 1.00 87.31 194 GLY A N 1
ATOM 1629 C CA . GLY A 1 194 ? 11.631 -1.725 12.181 1.00 87.31 194 GLY A CA 1
ATOM 1630 C C . GLY A 1 194 ? 11.387 -2.361 13.549 1.00 87.31 194 GLY A C 1
ATOM 1631 O O . GLY A 1 194 ? 11.183 -1.668 14.547 1.00 87.31 194 GLY A O 1
ATOM 1632 N N . SER A 1 195 ? 11.391 -3.689 13.604 1.00 89.12 195 SER A N 1
ATOM 1633 C CA . SER A 1 195 ? 11.206 -4.469 14.829 1.00 89.12 195 SER A CA 1
ATOM 1634 C C . SER A 1 195 ? 12.477 -4.519 15.686 1.00 89.12 195 SER A C 1
ATOM 1636 O O . SER A 1 195 ? 13.587 -4.228 15.229 1.00 89.12 195 SER A O 1
ATOM 1638 N N . PHE A 1 196 ? 12.361 -4.903 16.962 1.00 89.50 196 PHE A N 1
ATOM 1639 C CA . PHE A 1 196 ? 13.545 -5.111 17.810 1.00 89.50 196 PHE A CA 1
ATOM 1640 C C . PHE A 1 196 ? 14.509 -6.159 17.242 1.00 89.50 196 PHE A C 1
ATOM 1642 O O . PHE A 1 196 ? 15.723 -5.991 17.374 1.00 89.50 196 PHE A O 1
ATOM 1649 N N . ALA A 1 197 ? 13.977 -7.215 16.621 1.00 86.12 197 ALA A N 1
ATOM 1650 C CA . ALA A 1 197 ? 14.776 -8.265 16.001 1.00 86.12 197 ALA A CA 1
ATOM 1651 C C . ALA A 1 197 ? 15.576 -7.713 14.813 1.00 86.12 197 ALA A C 1
ATOM 1653 O O . ALA A 1 197 ? 16.797 -7.846 14.794 1.00 86.12 197 ALA A O 1
ATOM 1654 N N . GLU A 1 198 ? 14.919 -6.992 13.901 1.00 85.50 198 GLU A N 1
ATOM 1655 C CA . GLU A 1 198 ? 15.552 -6.375 12.724 1.00 85.50 198 GLU A CA 1
ATOM 1656 C C . GLU A 1 198 ? 16.645 -5.379 13.107 1.00 85.50 198 GLU A C 1
ATOM 1658 O O . GLU A 1 198 ? 17.755 -5.417 12.577 1.00 85.50 198 GLU A O 1
ATOM 1663 N N . ILE A 1 199 ? 16.360 -4.499 14.072 1.00 85.88 199 ILE A N 1
ATOM 1664 C CA . ILE A 1 199 ? 17.340 -3.526 14.564 1.00 85.88 199 ILE A CA 1
ATOM 1665 C C . ILE A 1 199 ? 18.509 -4.228 15.275 1.00 85.88 199 ILE A C 1
ATOM 1667 O O . ILE A 1 199 ? 19.644 -3.747 15.218 1.00 85.88 199 ILE A O 1
ATOM 1671 N N . GLY A 1 200 ? 18.256 -5.357 15.942 1.00 84.69 200 GLY A N 1
ATOM 1672 C CA . GLY A 1 200 ? 19.289 -6.206 16.533 1.00 84.69 200 GLY A CA 1
ATOM 1673 C C . GLY A 1 200 ? 20.203 -6.824 15.475 1.00 84.69 200 GLY A C 1
ATOM 1674 O O . GLY A 1 200 ? 21.421 -6.653 15.551 1.00 84.69 200 GLY A O 1
ATOM 1675 N N . GLU A 1 201 ? 19.620 -7.469 14.463 1.00 82.50 201 GLU A N 1
ATOM 1676 C CA . GLU A 1 201 ? 20.351 -8.076 13.344 1.00 82.50 201 GLU A CA 1
ATOM 1677 C C . GLU A 1 201 ? 21.173 -7.039 12.577 1.00 82.50 201 GLU A C 1
ATOM 1679 O O . GLU A 1 201 ? 22.350 -7.272 12.286 1.00 82.50 201 GLU A O 1
ATOM 1684 N N . LEU A 1 202 ? 20.591 -5.861 12.330 1.00 79.88 202 LEU A N 1
ATOM 1685 C CA . LEU A 1 202 ? 21.259 -4.724 11.707 1.00 79.88 202 LEU A CA 1
ATOM 1686 C C . LEU A 1 202 ? 22.530 -4.324 12.469 1.00 79.88 202 LEU A C 1
ATOM 1688 O O . LEU A 1 202 ? 23.587 -4.157 11.861 1.00 79.88 202 LEU A O 1
ATOM 1692 N N . LYS A 1 203 ? 22.441 -4.188 13.799 1.00 79.31 203 LYS A N 1
ATOM 1693 C CA . LYS A 1 203 ? 23.568 -3.787 14.662 1.00 79.31 203 LYS A CA 1
ATOM 1694 C C . LYS A 1 203 ? 24.646 -4.867 14.779 1.00 79.31 203 LYS A C 1
ATOM 1696 O O . LYS A 1 203 ? 25.801 -4.538 15.037 1.00 79.31 203 LYS A O 1
ATOM 1701 N N . GLU A 1 204 ? 24.284 -6.137 14.612 1.00 80.06 204 GLU A N 1
ATOM 1702 C CA . GLU A 1 204 ? 25.229 -7.256 14.628 1.00 80.06 204 GLU A CA 1
ATOM 1703 C C . GLU A 1 204 ? 25.986 -7.398 13.296 1.00 80.06 204 GLU A C 1
ATOM 1705 O O . GLU A 1 204 ? 27.192 -7.654 13.298 1.00 80.06 204 GLU A O 1
ATOM 1710 N N . HIS A 1 205 ? 25.300 -7.205 12.163 1.00 74.25 205 HIS A N 1
ATOM 1711 C CA . HIS A 1 205 ? 25.828 -7.531 10.834 1.00 74.25 205 HIS A CA 1
ATOM 1712 C C . HIS A 1 205 ? 26.360 -6.328 10.046 1.00 74.25 205 HIS A C 1
ATOM 1714 O O . HIS A 1 205 ? 27.220 -6.509 9.178 1.00 74.25 205 HIS A O 1
ATOM 1720 N N . ILE A 1 206 ? 25.894 -5.105 10.321 1.00 66.69 206 ILE A N 1
ATOM 1721 C CA . ILE A 1 206 ? 26.380 -3.897 9.645 1.00 66.69 206 ILE A CA 1
ATOM 1722 C C . ILE A 1 206 ? 27.405 -3.182 10.530 1.00 66.69 206 ILE A C 1
ATOM 1724 O O . ILE A 1 206 ? 27.145 -2.846 11.678 1.00 66.69 206 ILE A O 1
ATOM 1728 N N . TYR A 1 207 ? 28.599 -3.000 9.953 1.00 60.03 207 TYR A N 1
ATOM 1729 C CA . TYR A 1 207 ? 29.845 -2.457 10.508 1.00 60.03 207 TYR A CA 1
ATOM 1730 C C . TYR A 1 207 ? 29.756 -1.620 11.810 1.00 60.03 207 TYR A C 1
ATOM 1732 O O . TYR A 1 207 ? 28.977 -0.674 11.884 1.00 60.03 207 TYR A O 1
ATOM 1740 N N . PRO A 1 208 ? 30.707 -1.783 12.756 1.00 54.62 208 PRO A N 1
ATOM 1741 C CA . PRO A 1 208 ? 30.765 -1.038 14.027 1.00 54.62 208 PRO A CA 1
ATOM 1742 C C . PRO A 1 208 ? 30.988 0.490 13.913 1.00 54.62 208 PRO A C 1
ATOM 1744 O O . PRO A 1 208 ? 31.134 1.156 14.933 1.00 54.62 208 PRO A O 1
ATOM 1747 N N . ASN A 1 209 ? 31.011 1.054 12.699 1.00 55.12 209 ASN A N 1
ATOM 1748 C CA . ASN A 1 209 ? 31.170 2.489 12.423 1.00 55.12 209 ASN A CA 1
ATOM 1749 C C . ASN A 1 209 ? 29.870 3.148 11.926 1.00 55.12 209 ASN A C 1
ATOM 1751 O O . ASN A 1 209 ? 29.921 4.169 11.239 1.00 55.12 209 ASN A O 1
ATOM 1755 N N . LEU A 1 210 ? 28.713 2.554 12.220 1.00 60.69 210 LEU A N 1
ATOM 1756 C CA . LEU A 1 210 ? 27.421 3.187 11.975 1.00 60.69 210 LEU A CA 1
ATOM 1757 C C . LEU A 1 210 ? 27.393 4.600 12.601 1.00 60.69 210 LEU A C 1
ATOM 1759 O O . LEU A 1 210 ? 27.771 4.779 13.760 1.00 60.69 210 LEU A O 1
ATOM 1763 N N . ASN A 1 211 ? 26.957 5.594 11.814 1.00 63.12 211 ASN A N 1
ATOM 1764 C CA . ASN A 1 211 ? 26.638 6.958 12.263 1.00 63.12 211 ASN A CA 1
ATOM 1765 C C . ASN A 1 211 ? 25.809 6.928 13.571 1.00 63.12 211 ASN A C 1
ATOM 1767 O O . ASN A 1 211 ? 25.008 6.011 13.766 1.00 63.12 211 ASN A O 1
ATOM 1771 N N . GLU A 1 212 ? 25.970 7.924 14.451 1.00 66.56 212 GLU A N 1
ATOM 1772 C CA . GLU A 1 212 ? 25.240 8.038 15.729 1.00 66.56 212 GLU A CA 1
ATOM 1773 C C . GLU A 1 212 ? 23.719 7.883 15.557 1.00 66.56 212 GLU A C 1
ATOM 1775 O O . GLU A 1 212 ? 23.054 7.293 16.411 1.00 66.56 212 GLU A O 1
ATOM 1780 N N . GLU A 1 213 ? 23.189 8.327 14.416 1.00 69.50 213 GLU A N 1
ATOM 1781 C CA . GLU A 1 213 ? 21.783 8.189 14.025 1.00 69.50 213 GLU A CA 1
ATOM 1782 C C . GLU A 1 213 ? 21.285 6.732 14.060 1.00 69.50 213 GLU A C 1
ATOM 1784 O O . GLU A 1 213 ? 20.219 6.465 14.610 1.00 69.50 213 GLU A O 1
ATOM 1789 N N . TRP A 1 214 ? 22.068 5.754 13.599 1.00 71.75 214 TRP A N 1
ATOM 1790 C CA . TRP A 1 214 ? 21.641 4.346 13.552 1.00 71.75 214 TRP A CA 1
ATOM 1791 C C . TRP A 1 214 ? 21.655 3.675 14.924 1.00 71.75 214 TRP A C 1
ATOM 1793 O O . TRP A 1 214 ? 20.798 2.850 15.244 1.00 71.75 214 TRP A O 1
ATOM 1803 N N . ASN A 1 215 ? 22.612 4.053 15.776 1.00 71.06 215 ASN A N 1
ATOM 1804 C CA . ASN A 1 215 ? 22.644 3.580 17.159 1.00 71.06 215 ASN A CA 1
ATOM 1805 C C . ASN A 1 215 ? 21.419 4.068 17.944 1.00 71.06 215 ASN A C 1
ATOM 1807 O O . ASN A 1 215 ? 21.000 3.400 18.894 1.00 71.06 215 ASN A O 1
ATOM 1811 N N . SER A 1 216 ? 20.836 5.195 17.518 1.00 77.69 216 SER A N 1
ATOM 1812 C CA . SER A 1 216 ? 19.633 5.772 18.111 1.00 77.69 216 SER A CA 1
ATOM 1813 C C . SER A 1 216 ? 18.332 5.081 17.690 1.00 77.69 216 SER A C 1
ATOM 1815 O O . SER A 1 216 ? 17.335 5.238 18.399 1.00 77.69 216 SER A O 1
ATOM 1817 N N . LEU A 1 217 ? 18.338 4.275 16.615 1.00 81.19 217 LEU A N 1
ATOM 1818 C CA . LEU A 1 217 ? 17.152 3.531 16.191 1.00 81.19 217 LEU A CA 1
ATOM 1819 C C . LEU A 1 217 ? 16.686 2.585 17.300 1.00 81.19 217 LEU A C 1
ATOM 1821 O O . LEU A 1 217 ? 17.466 1.798 17.863 1.00 81.19 217 LEU A O 1
ATOM 1825 N N . LYS A 1 218 ? 15.387 2.669 17.586 1.00 83.62 218 LYS A N 1
ATOM 1826 C CA . LYS A 1 218 ? 14.670 1.818 18.528 1.00 83.62 218 LYS A CA 1
ATOM 1827 C C . LYS A 1 218 ? 13.601 1.078 17.752 1.00 83.62 218 LYS A C 1
ATOM 1829 O O . LYS A 1 218 ? 12.724 1.716 17.181 1.00 83.62 218 LYS A O 1
ATOM 1834 N N . GLY A 1 219 ? 13.714 -0.244 17.732 1.00 85.75 219 GLY A N 1
ATOM 1835 C CA . GLY A 1 219 ? 12.678 -1.069 17.138 1.00 85.75 219 GLY A CA 1
ATOM 1836 C C . GLY A 1 219 ? 11.421 -1.116 18.003 1.00 85.75 219 GLY A C 1
ATOM 1837 O O . GLY A 1 219 ? 11.383 -0.540 19.096 1.00 85.75 219 GLY A O 1
ATOM 1838 N N . THR A 1 220 ? 10.412 -1.823 17.513 1.00 90.56 220 THR A N 1
ATOM 1839 C CA . THR A 1 220 ? 9.166 -2.099 18.234 1.00 90.56 220 THR A CA 1
ATOM 1840 C C . THR A 1 220 ? 8.833 -3.593 18.198 1.00 90.56 220 THR A C 1
ATOM 1842 O O . THR A 1 220 ? 9.521 -4.373 17.537 1.00 90.56 220 THR A O 1
ATOM 1845 N N . ASP A 1 221 ? 7.807 -4.013 18.940 1.00 89.75 221 ASP A N 1
ATOM 1846 C CA . ASP A 1 221 ? 7.282 -5.387 18.873 1.00 89.75 221 ASP A CA 1
ATOM 1847 C C . ASP A 1 221 ? 6.304 -5.583 17.693 1.00 89.75 221 ASP A C 1
ATOM 1849 O O . ASP A 1 221 ? 5.834 -6.691 17.450 1.00 89.75 221 ASP A O 1
ATOM 1853 N N . PHE A 1 222 ? 6.000 -4.518 16.940 1.00 90.38 222 PHE A N 1
ATOM 1854 C CA . PHE A 1 222 ? 5.043 -4.555 15.839 1.00 90.38 222 PHE A CA 1
ATOM 1855 C C . PHE A 1 222 ? 5.616 -5.265 14.607 1.00 90.38 222 PHE A C 1
ATOM 1857 O O . PHE A 1 222 ? 6.669 -4.890 14.083 1.00 90.38 222 PHE A O 1
ATOM 1864 N N . THR A 1 223 ? 4.859 -6.238 14.097 1.00 88.31 223 THR A N 1
ATOM 1865 C CA . THR A 1 223 ? 5.168 -6.971 12.864 1.00 88.31 223 THR A CA 1
ATOM 1866 C C . THR A 1 223 ? 3.930 -7.019 11.971 1.00 88.31 223 THR A C 1
ATOM 1868 O O . THR A 1 223 ? 2.935 -7.661 12.303 1.00 88.31 223 THR A O 1
ATOM 1871 N N . ALA A 1 224 ? 3.979 -6.345 10.819 1.00 88.06 224 ALA A N 1
ATOM 1872 C CA . ALA A 1 224 ? 2.819 -6.213 9.931 1.00 88.06 224 ALA A CA 1
ATOM 1873 C C . ALA A 1 224 ? 2.304 -7.563 9.397 1.00 88.06 224 ALA A C 1
ATOM 1875 O O . ALA A 1 224 ? 1.093 -7.768 9.306 1.00 88.06 224 ALA A O 1
ATOM 1876 N N . ASP A 1 225 ? 3.207 -8.500 9.102 1.00 86.31 225 ASP A N 1
ATOM 1877 C CA . ASP A 1 225 ? 2.868 -9.809 8.528 1.00 86.31 225 ASP A CA 1
ATOM 1878 C C . ASP A 1 225 ? 2.030 -10.681 9.469 1.00 86.31 225 ASP A C 1
ATOM 1880 O O . ASP A 1 225 ? 1.241 -11.505 9.009 1.00 86.31 225 ASP A O 1
ATOM 1884 N N . GLU A 1 226 ? 2.128 -10.467 10.784 1.00 90.38 226 GLU A N 1
ATOM 1885 C CA . GLU A 1 226 ? 1.307 -11.183 11.764 1.00 90.38 226 GLU A CA 1
ATOM 1886 C C . GLU A 1 226 ? -0.172 -10.789 11.699 1.00 90.38 226 GLU A C 1
ATOM 1888 O O . GLU A 1 226 ? -1.017 -11.486 12.267 1.00 90.38 226 GLU A O 1
ATOM 1893 N N . TRP A 1 227 ? -0.502 -9.674 11.044 1.00 92.25 227 TRP A N 1
ATOM 1894 C CA . TRP A 1 227 ? -1.868 -9.175 10.909 1.00 92.25 227 TRP A CA 1
ATOM 1895 C C . TRP A 1 227 ? -2.559 -9.634 9.627 1.00 92.25 227 TRP A C 1
ATOM 1897 O O . TRP A 1 227 ? -3.788 -9.703 9.588 1.00 92.25 227 TRP A O 1
ATOM 1907 N N . LEU A 1 228 ? -1.800 -9.992 8.593 1.00 91.88 228 LEU A N 1
ATOM 1908 C CA . LEU A 1 228 ? -2.348 -10.368 7.293 1.00 91.88 228 LEU A CA 1
ATOM 1909 C C . LEU A 1 228 ? -3.192 -11.651 7.384 1.00 91.88 228 LEU A C 1
ATOM 1911 O O . LEU A 1 228 ? -2.802 -12.640 8.002 1.00 91.88 228 LEU A O 1
ATOM 1915 N N . GLY A 1 229 ? -4.379 -11.630 6.776 1.00 92.94 229 GLY A N 1
ATOM 1916 C CA . GLY A 1 229 ? -5.351 -12.728 6.795 1.00 92.94 229 GLY A CA 1
ATOM 1917 C C . GLY A 1 229 ? -6.142 -12.873 8.100 1.00 92.94 229 GLY A C 1
ATOM 1918 O O . GLY A 1 229 ? -7.068 -13.684 8.162 1.00 92.94 229 GLY A O 1
ATOM 1919 N N . LYS A 1 230 ? -5.831 -12.099 9.151 1.00 95.25 230 LYS A N 1
ATOM 1920 C CA . LYS A 1 230 ? -6.654 -12.075 10.368 1.00 95.25 230 LYS A CA 1
ATOM 1921 C C . LYS A 1 230 ? -7.983 -11.373 10.109 1.00 95.25 230 LYS A C 1
ATOM 1923 O O . LYS A 1 230 ? -8.108 -10.500 9.248 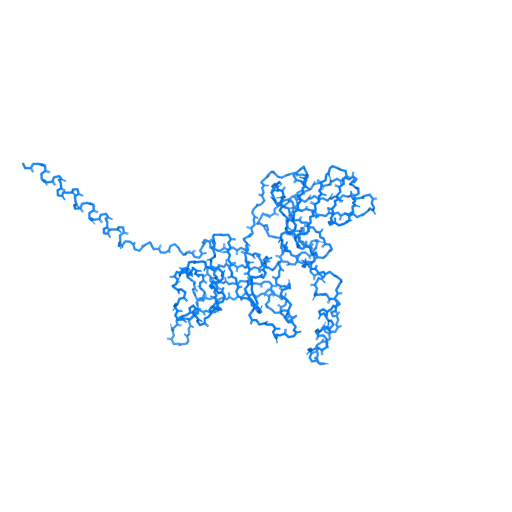1.00 95.25 230 LYS A O 1
ATOM 1928 N N . THR A 1 231 ? -8.982 -11.753 10.899 1.00 94.75 231 THR A N 1
ATOM 1929 C CA . THR A 1 231 ? -10.339 -11.224 10.784 1.00 94.75 231 THR A CA 1
ATOM 1930 C C . THR A 1 231 ? -10.637 -10.153 11.824 1.00 94.75 231 THR A C 1
ATOM 1932 O O . THR A 1 231 ? -10.246 -10.270 12.989 1.00 94.75 231 THR A O 1
ATOM 1935 N N . VAL A 1 232 ? -11.412 -9.156 11.414 1.00 96.75 232 VAL A N 1
ATOM 1936 C CA . VAL A 1 232 ? -12.005 -8.134 12.272 1.00 96.75 232 VAL A CA 1
ATOM 1937 C C . VAL A 1 232 ? -13.521 -8.222 12.150 1.00 96.75 232 VAL A C 1
ATOM 1939 O O . VAL A 1 232 ? -14.062 -8.183 11.047 1.00 96.75 232 VAL A O 1
ATOM 1942 N N . TYR A 1 233 ? -14.223 -8.341 13.273 1.00 96.50 233 TYR A N 1
ATOM 1943 C CA . TYR A 1 233 ? -15.686 -8.349 13.299 1.00 96.50 233 TYR A CA 1
ATOM 1944 C C . TYR A 1 233 ? -16.204 -7.118 14.029 1.00 96.50 233 TYR A C 1
ATOM 1946 O O . TYR A 1 233 ? -15.834 -6.866 15.175 1.00 96.50 233 TYR A O 1
ATOM 1954 N N . ILE A 1 234 ? -17.085 -6.367 13.371 1.00 96.31 234 ILE A N 1
ATOM 1955 C CA . ILE A 1 234 ? -17.689 -5.153 13.923 1.00 96.31 234 ILE A CA 1
ATOM 1956 C C . ILE A 1 234 ? -19.205 -5.324 13.945 1.00 96.31 234 ILE A C 1
ATOM 1958 O O . ILE A 1 234 ? -19.839 -5.559 12.913 1.00 96.31 234 ILE A O 1
ATOM 1962 N N . SER A 1 235 ? -19.790 -5.178 15.130 1.00 95.50 235 SER A N 1
ATOM 1963 C CA . SER A 1 235 ? -21.237 -5.184 15.363 1.00 95.50 235 SER A CA 1
ATOM 1964 C C . SER A 1 235 ? -21.689 -3.877 16.017 1.00 95.50 235 SER A C 1
ATOM 1966 O O . SER A 1 235 ? -20.897 -2.956 16.185 1.00 95.50 235 SER A O 1
ATOM 1968 N N . ASP A 1 236 ? -22.964 -3.786 16.395 1.00 93.69 236 ASP A N 1
ATOM 1969 C CA . ASP A 1 236 ? -23.475 -2.639 17.155 1.00 93.69 236 ASP A CA 1
ATOM 1970 C C . ASP A 1 236 ? -22.887 -2.540 18.574 1.00 93.69 236 ASP A C 1
ATOM 1972 O O . ASP A 1 236 ? -22.775 -1.445 19.118 1.00 93.69 236 ASP A O 1
ATOM 1976 N N . GLU A 1 237 ? -22.513 -3.668 19.184 1.00 95.44 237 GLU A N 1
ATOM 1977 C CA . GLU A 1 237 ? -22.136 -3.720 20.605 1.00 95.44 237 GLU A CA 1
ATOM 1978 C C . GLU A 1 237 ? -20.693 -4.164 20.837 1.00 95.44 237 GLU A C 1
ATOM 1980 O O . GLU A 1 237 ? -20.152 -3.991 21.931 1.00 95.44 237 GLU A O 1
ATOM 1985 N N . THR A 1 238 ? -20.068 -4.806 19.855 1.00 95.69 238 THR A N 1
ATOM 1986 C CA . THR A 1 238 ? -18.784 -5.484 20.047 1.00 95.69 238 THR A CA 1
ATOM 1987 C C . THR A 1 238 ? -17.912 -5.377 18.809 1.00 95.69 238 THR A C 1
ATOM 1989 O O . THR A 1 238 ? -18.391 -5.548 17.684 1.00 95.69 238 THR A O 1
ATOM 1992 N N . LEU A 1 239 ? -16.631 -5.127 19.056 1.00 95.62 239 LEU A N 1
ATOM 1993 C CA . LEU A 1 239 ? -15.537 -5.166 18.103 1.00 95.62 239 LEU A CA 1
ATOM 1994 C C . LEU A 1 239 ? -14.620 -6.333 18.477 1.00 95.62 239 LEU A C 1
ATOM 1996 O O . LEU A 1 239 ? -14.205 -6.447 19.630 1.00 95.62 239 LEU A O 1
ATOM 2000 N N . TYR A 1 240 ? -14.287 -7.170 17.503 1.00 95.00 240 TYR A N 1
ATOM 2001 C CA . TYR A 1 240 ? -13.255 -8.191 17.632 1.00 95.00 240 TYR A CA 1
ATOM 2002 C C . TYR A 1 240 ? -12.133 -7.891 16.654 1.00 95.00 240 TYR A C 1
ATOM 2004 O O . TYR A 1 240 ? -12.392 -7.731 15.463 1.00 95.00 240 TYR A O 1
ATOM 2012 N N . VAL A 1 241 ? -10.903 -7.846 17.153 1.00 90.94 241 VAL A N 1
ATOM 2013 C CA . VAL A 1 241 ? -9.690 -7.719 16.343 1.00 90.94 241 VAL A CA 1
ATOM 2014 C C . VAL A 1 241 ? -8.827 -8.931 16.662 1.00 90.94 241 VAL A C 1
ATOM 2016 O O . VAL A 1 241 ? -8.240 -9.010 17.741 1.00 90.94 241 VAL A O 1
ATOM 2019 N N . SER A 1 242 ? -8.789 -9.908 15.751 1.00 83.12 242 SER A N 1
ATOM 2020 C CA . SER A 1 242 ? -8.200 -11.224 16.030 1.00 83.12 242 SER A CA 1
ATOM 2021 C C . SER A 1 242 ? -8.815 -11.860 17.291 1.00 83.12 242 SER A C 1
ATOM 2023 O O . SER A 1 242 ? -10.016 -12.120 17.318 1.00 83.12 242 SER A O 1
ATOM 2025 N N . ASP A 1 243 ? -8.016 -12.075 18.342 1.00 83.38 243 ASP A N 1
ATOM 2026 C CA . ASP A 1 243 ? -8.437 -12.722 19.592 1.00 83.38 243 ASP A CA 1
ATOM 2027 C C . ASP A 1 243 ? -8.884 -11.720 20.672 1.00 83.38 243 ASP A C 1
ATOM 2029 O O . ASP A 1 243 ? -9.312 -12.112 21.760 1.00 83.38 243 ASP A O 1
ATOM 2033 N N . LEU A 1 244 ? -8.784 -10.417 20.392 1.00 87.12 244 LEU A N 1
ATOM 2034 C CA . LEU A 1 244 ? -9.170 -9.357 21.316 1.00 87.12 244 LEU A CA 1
ATOM 2035 C C . LEU A 1 244 ? -10.629 -8.965 21.088 1.00 87.12 244 LEU A C 1
ATOM 2037 O O . LEU A 1 244 ? -11.054 -8.745 19.956 1.00 87.12 244 LEU A O 1
ATOM 2041 N N . SER A 1 245 ? -11.388 -8.852 22.178 1.00 92.50 245 SER A N 1
ATOM 2042 C CA . SER A 1 245 ? -12.796 -8.453 22.177 1.00 92.50 245 SER A CA 1
ATOM 2043 C C . SER A 1 245 ? -12.970 -7.172 22.977 1.00 92.50 245 SER A C 1
ATOM 2045 O O . SER A 1 245 ? -12.575 -7.100 24.140 1.00 92.50 245 SER A O 1
ATOM 2047 N N . PHE A 1 246 ? -13.649 -6.202 22.378 1.00 93.44 246 PHE A N 1
ATOM 2048 C CA . PHE A 1 246 ? -13.928 -4.901 22.969 1.00 93.44 246 PHE A CA 1
ATOM 2049 C C . PHE A 1 246 ? -15.420 -4.608 22.905 1.00 93.44 246 PHE A C 1
ATOM 2051 O O . PHE A 1 246 ? -16.061 -4.844 21.878 1.00 93.44 246 PHE A O 1
ATOM 2058 N N . LYS A 1 247 ? -15.992 -4.065 23.981 1.00 95.94 247 LYS A N 1
ATOM 2059 C CA . LYS A 1 247 ? -17.376 -3.593 23.950 1.00 95.94 247 LYS A CA 1
ATOM 2060 C C . LYS A 1 247 ? -17.410 -2.159 23.436 1.00 95.94 247 LYS A C 1
ATOM 2062 O O . LYS A 1 247 ? -16.716 -1.291 23.961 1.00 95.94 247 LYS A O 1
ATOM 2067 N N . ILE A 1 248 ? -18.253 -1.907 22.445 1.00 96.31 248 ILE A N 1
ATOM 2068 C CA . ILE A 1 248 ? -18.409 -0.590 21.828 1.00 96.31 248 ILE A CA 1
ATOM 2069 C C . ILE A 1 248 ? -19.302 0.274 22.724 1.00 96.31 248 ILE A C 1
ATOM 2071 O O . ILE A 1 248 ? -20.386 -0.145 23.135 1.00 96.31 248 ILE A O 1
ATOM 2075 N N . LYS A 1 249 ? -18.838 1.485 23.047 1.00 95.88 249 LYS A N 1
ATOM 2076 C CA . LYS A 1 249 ? -19.636 2.515 23.730 1.00 95.88 249 LYS A CA 1
ATOM 2077 C C . LYS A 1 249 ? -20.325 3.430 22.732 1.00 95.88 249 LYS A C 1
ATOM 2079 O O . LYS A 1 249 ? -21.515 3.697 22.867 1.00 95.88 249 LYS A O 1
ATOM 2084 N N . GLU A 1 250 ? -19.562 3.929 21.770 1.00 95.25 250 GLU A N 1
ATOM 2085 C CA . GLU A 1 250 ? -20.035 4.866 20.760 1.00 95.25 250 GLU A CA 1
ATOM 2086 C C . GLU A 1 250 ? -19.160 4.802 19.509 1.00 95.25 250 GLU A C 1
ATOM 2088 O O . GLU A 1 250 ? -17.999 4.394 19.566 1.00 95.25 250 GLU A O 1
ATOM 2093 N N . VAL A 1 251 ? -19.735 5.216 18.382 1.00 96.62 251 VAL A N 1
ATOM 2094 C CA . VAL A 1 251 ? -19.018 5.403 17.122 1.00 96.62 251 VAL A CA 1
ATOM 2095 C C . VAL A 1 251 ? -19.179 6.861 16.719 1.00 96.62 251 VAL A C 1
ATOM 2097 O O . VAL A 1 251 ? -20.297 7.325 16.494 1.00 96.62 251 VAL A O 1
ATOM 2100 N N . GLU A 1 252 ? -18.067 7.583 16.647 1.00 96.31 252 GLU A N 1
ATOM 2101 C CA . GLU A 1 252 ? -18.027 8.956 16.150 1.00 96.31 252 GLU A CA 1
ATOM 2102 C C . GLU A 1 252 ? -17.670 8.946 14.670 1.00 96.31 252 GLU A C 1
ATOM 2104 O O . GLU A 1 252 ? -16.606 8.467 14.289 1.00 96.31 252 GLU A O 1
ATOM 2109 N N . GLU A 1 253 ? -18.549 9.487 13.835 1.00 95.81 253 GLU A N 1
ATOM 2110 C CA . GLU A 1 253 ? -18.354 9.568 12.390 1.00 95.81 253 GLU A CA 1
ATOM 2111 C C . GLU A 1 253 ? -18.093 11.018 11.984 1.00 95.81 253 GLU A C 1
ATOM 2113 O O . GLU A 1 253 ? -18.898 11.903 12.282 1.00 95.81 253 GLU A O 1
ATOM 2118 N N . ASN A 1 254 ? -16.980 11.262 11.294 1.00 95.06 254 ASN A N 1
ATOM 2119 C CA . ASN A 1 254 ? -16.589 12.590 10.843 1.00 95.06 254 ASN A CA 1
ATOM 2120 C C . ASN A 1 254 ? -16.024 12.542 9.426 1.00 95.06 254 ASN A C 1
ATOM 2122 O O . ASN A 1 254 ? -15.237 11.664 9.077 1.00 95.06 254 ASN A O 1
ATOM 2126 N N . ARG A 1 255 ? -16.364 13.557 8.632 1.00 94.69 255 ARG A N 1
ATOM 2127 C CA . ARG A 1 255 ? -15.677 13.821 7.370 1.00 94.69 255 ARG A CA 1
ATOM 2128 C C . ARG A 1 255 ? -14.560 14.821 7.590 1.00 94.69 255 ARG A C 1
ATOM 2130 O O . ARG A 1 255 ? -14.793 15.888 8.157 1.00 94.69 255 ARG A O 1
ATOM 2137 N N . VAL A 1 256 ? -13.361 14.463 7.156 1.00 95.88 256 VAL A N 1
ATOM 2138 C CA . VAL A 1 256 ? -12.140 15.233 7.406 1.00 95.88 256 VAL A CA 1
ATOM 2139 C C . VAL A 1 256 ? -11.297 15.321 6.140 1.00 95.88 256 VAL A C 1
ATOM 2141 O O . VAL A 1 256 ? -11.425 14.490 5.243 1.00 95.88 256 VAL A O 1
ATOM 2144 N N . SER A 1 257 ? -10.419 16.323 6.080 1.00 97.19 257 SER A N 1
ATOM 2145 C CA . SER A 1 257 ? -9.373 16.373 5.054 1.00 97.19 257 SER A CA 1
ATOM 2146 C C . SER A 1 257 ? -8.425 15.184 5.232 1.00 97.19 257 SER A C 1
ATOM 2148 O O . SER A 1 257 ? -7.904 14.989 6.333 1.00 97.19 257 SER A O 1
ATOM 2150 N N . ARG A 1 258 ? -8.193 14.421 4.157 1.00 96.56 258 ARG A N 1
ATOM 2151 C CA . ARG A 1 258 ? -7.275 13.275 4.127 1.00 96.56 258 ARG A CA 1
ATOM 2152 C C . ARG A 1 258 ? -5.870 13.698 4.538 1.00 96.56 258 ARG A C 1
ATOM 2154 O O . ARG A 1 258 ? -5.311 13.104 5.445 1.00 96.56 258 ARG A O 1
ATOM 2161 N N . GLU A 1 259 ? -5.347 14.764 3.936 1.00 96.25 259 GLU A N 1
ATOM 2162 C CA . GLU A 1 259 ? -3.984 15.249 4.194 1.00 96.25 259 GLU A CA 1
ATOM 2163 C C . GLU A 1 259 ? -3.789 15.658 5.663 1.00 96.25 259 GLU A C 1
ATOM 2165 O O . GLU A 1 259 ? -2.788 15.309 6.288 1.00 96.25 259 GLU A O 1
ATOM 2170 N N . ASN A 1 260 ? -4.766 16.363 6.247 1.00 97.25 260 ASN A N 1
ATOM 2171 C CA . ASN A 1 260 ? -4.695 16.737 7.661 1.00 97.25 260 ASN A CA 1
ATOM 2172 C C . ASN A 1 260 ? -4.763 15.501 8.562 1.00 97.25 260 ASN A C 1
ATOM 2174 O O . ASN A 1 260 ? -4.000 15.409 9.517 1.00 97.25 260 ASN A O 1
ATOM 2178 N N . PHE A 1 261 ? -5.650 14.554 8.245 1.00 97.31 261 PHE A N 1
ATOM 2179 C CA . PHE A 1 261 ? -5.784 13.308 8.991 1.00 97.31 261 PHE A CA 1
ATOM 2180 C C . PHE A 1 261 ? -4.500 12.472 8.942 1.00 97.31 261 PHE A C 1
ATOM 2182 O O . PHE A 1 261 ? -4.019 12.038 9.986 1.00 97.31 261 PHE A O 1
ATOM 2189 N N . GLU A 1 262 ? -3.920 12.286 7.755 1.00 97.06 262 GLU A N 1
ATOM 2190 C CA . GLU A 1 262 ? -2.657 11.570 7.554 1.00 97.06 262 GLU A CA 1
ATOM 2191 C C . GLU A 1 262 ? -1.534 12.208 8.372 1.00 97.06 262 GLU A C 1
ATOM 2193 O O . GLU A 1 262 ? -0.840 11.519 9.113 1.00 97.06 262 GLU A O 1
ATOM 2198 N N . LYS A 1 263 ? -1.419 13.539 8.337 1.00 95.94 263 LYS A N 1
ATOM 2199 C CA . LYS A 1 263 ? -0.417 14.273 9.114 1.00 95.94 263 LYS A CA 1
ATOM 2200 C C . LYS A 1 263 ? -0.625 14.170 10.627 1.00 95.94 263 LYS A C 1
ATOM 2202 O O . LYS A 1 263 ? 0.342 14.021 11.366 1.00 95.94 263 LYS A O 1
ATOM 2207 N N . GLU A 1 264 ? -1.862 14.298 11.105 1.00 95.75 264 GLU A N 1
ATOM 2208 C CA . GLU A 1 264 ? -2.184 14.238 12.539 1.00 95.75 264 GLU A CA 1
ATOM 2209 C C . GLU A 1 264 ? -1.939 12.849 13.137 1.00 95.75 264 GLU A C 1
ATOM 2211 O O . GLU A 1 264 ? -1.584 12.749 14.311 1.00 95.75 264 GLU A O 1
ATOM 2216 N N . ASN A 1 265 ? -2.093 11.798 12.329 1.00 95.25 265 ASN A N 1
ATOM 2217 C CA . ASN A 1 265 ? -1.864 10.412 12.735 1.00 95.25 265 ASN A CA 1
ATOM 2218 C C . ASN A 1 265 ? -0.478 9.883 12.328 1.00 95.25 265 ASN A C 1
ATOM 2220 O O . ASN A 1 265 ? -0.215 8.696 12.498 1.00 95.25 265 ASN A O 1
ATOM 2224 N N . GLY A 1 266 ? 0.399 10.742 11.790 1.00 94.75 266 GLY A N 1
ATOM 2225 C CA . GLY A 1 266 ? 1.746 10.366 11.358 1.00 94.75 266 GLY A CA 1
ATOM 2226 C C . GLY A 1 266 ? 1.749 9.220 10.347 1.00 94.75 266 GLY A C 1
ATOM 2227 O O . GLY A 1 266 ? 2.485 8.262 10.531 1.00 94.75 266 GLY A O 1
ATOM 2228 N N . ILE A 1 267 ? 0.874 9.253 9.340 1.00 94.69 267 ILE A N 1
ATOM 2229 C CA . ILE A 1 267 ? 0.786 8.221 8.298 1.00 94.69 267 ILE A CA 1
ATOM 2230 C C . ILE A 1 267 ? 1.863 8.486 7.244 1.00 94.69 267 ILE A C 1
ATOM 2232 O O . ILE A 1 267 ? 1.782 9.474 6.514 1.00 94.69 267 ILE A O 1
ATOM 2236 N N . HIS A 1 268 ? 2.827 7.575 7.124 1.00 88.19 268 HIS A N 1
ATOM 2237 C CA . HIS A 1 268 ? 4.048 7.806 6.349 1.00 88.19 268 HIS A CA 1
ATOM 2238 C C . HIS A 1 268 ? 3.836 7.861 4.832 1.00 88.19 268 HIS A C 1
ATOM 2240 O O . HIS A 1 268 ? 4.325 8.769 4.156 1.00 88.19 268 HIS A O 1
ATOM 2246 N N . ASP A 1 269 ? 3.143 6.876 4.266 1.00 88.56 269 ASP A N 1
ATOM 2247 C CA . ASP A 1 269 ? 3.035 6.687 2.814 1.00 88.56 269 ASP A CA 1
ATOM 2248 C C . ASP A 1 269 ? 1.740 7.251 2.220 1.00 88.56 269 ASP A C 1
ATOM 2250 O O . ASP A 1 269 ? 1.470 7.085 1.021 1.00 88.56 269 ASP A O 1
ATOM 2254 N N . GLY A 1 270 ? 0.930 7.884 3.073 1.00 92.38 270 GLY A N 1
ATOM 2255 C CA . GLY A 1 270 ? -0.465 8.204 2.809 1.00 92.38 270 GLY A CA 1
ATOM 2256 C C . GLY A 1 270 ? -1.337 6.953 2.669 1.00 92.38 270 GLY A C 1
ATOM 2257 O O . GLY A 1 270 ? -0.877 5.851 2.342 1.00 92.38 270 GLY A O 1
ATOM 2258 N N . LEU A 1 271 ? -2.631 7.132 2.888 1.00 96.12 271 LEU A N 1
ATOM 2259 C CA . LEU A 1 271 ? -3.624 6.097 2.656 1.00 96.12 271 LEU A CA 1
ATOM 2260 C C . LEU A 1 271 ? -3.797 5.867 1.152 1.00 96.12 271 LEU A C 1
ATOM 2262 O O . LEU A 1 271 ? -3.709 6.812 0.365 1.00 96.12 271 LEU A O 1
ATOM 2266 N N . SER A 1 272 ? -4.104 4.636 0.730 1.00 95.56 272 SER A N 1
ATOM 2267 C CA . SER A 1 272 ? -4.361 4.292 -0.685 1.00 95.56 272 SER A CA 1
ATOM 2268 C C . SER A 1 272 ? -5.694 4.837 -1.238 1.00 95.56 272 SER A C 1
ATOM 2270 O O . SER A 1 272 ? -6.444 4.151 -1.937 1.00 95.56 272 SER A O 1
ATOM 2272 N N . ILE A 1 273 ? -6.002 6.102 -0.953 1.00 96.25 273 ILE A N 1
ATOM 2273 C CA . ILE A 1 273 ? -7.234 6.809 -1.307 1.00 96.25 273 ILE A CA 1
ATOM 2274 C C . ILE A 1 273 ? -6.890 8.034 -2.156 1.00 96.25 273 ILE A C 1
ATOM 2276 O O . ILE A 1 273 ? -5.961 8.762 -1.822 1.00 96.25 273 ILE A O 1
ATOM 2280 N N . TYR A 1 274 ? -7.646 8.311 -3.221 1.00 95.00 274 TYR A N 1
ATOM 2281 C CA . TYR A 1 274 ? -7.474 9.516 -4.046 1.00 95.00 274 TYR A CA 1
ATOM 2282 C C . TYR A 1 274 ? -8.197 10.755 -3.509 1.00 95.00 274 TYR A C 1
ATOM 2284 O O . TYR A 1 274 ? -7.684 11.859 -3.680 1.00 95.00 274 TYR A O 1
ATOM 2292 N N . ASP A 1 275 ? -9.350 10.589 -2.865 1.00 95.88 275 ASP A N 1
ATOM 2293 C CA . ASP A 1 275 ? -10.195 11.685 -2.386 1.00 95.88 275 ASP A CA 1
ATOM 2294 C C . ASP A 1 275 ? -9.505 12.574 -1.343 1.00 95.88 275 ASP A C 1
ATOM 2296 O O . ASP A 1 275 ? -8.837 12.091 -0.429 1.00 95.88 275 ASP A O 1
ATOM 2300 N N . ASP A 1 276 ? -9.726 13.886 -1.456 1.00 95.00 276 ASP A N 1
ATOM 2301 C CA . ASP A 1 276 ? -9.212 14.875 -0.500 1.00 95.00 276 ASP A CA 1
ATOM 2302 C C . ASP A 1 276 ? -9.999 14.884 0.818 1.00 95.00 276 ASP A C 1
ATOM 2304 O O . ASP A 1 276 ? -9.481 15.315 1.845 1.00 95.00 276 ASP A O 1
ATOM 2308 N N . GLU A 1 277 ? -11.249 14.417 0.804 1.00 95.50 277 GLU A N 1
ATOM 2309 C CA . GLU A 1 277 ? -12.109 14.284 1.981 1.00 95.50 277 GLU A CA 1
ATOM 2310 C C . GLU A 1 277 ? -12.426 12.805 2.210 1.00 95.50 277 GLU A C 1
ATOM 2312 O O . GLU A 1 277 ? -12.921 12.118 1.315 1.00 95.50 277 GLU A O 1
ATOM 2317 N N . ILE A 1 278 ? -12.171 12.319 3.423 1.00 95.94 278 ILE A N 1
ATOM 2318 C CA . ILE A 1 278 ? -12.403 10.927 3.819 1.00 95.94 278 ILE A CA 1
ATOM 2319 C C . ILE A 1 278 ? -13.395 10.848 4.973 1.00 95.94 278 ILE A C 1
ATOM 2321 O O . ILE A 1 278 ? -13.516 11.773 5.781 1.00 95.94 278 ILE A O 1
ATOM 2325 N N . ASN A 1 279 ? -14.118 9.731 5.048 1.00 96.25 279 ASN A N 1
ATOM 2326 C CA . ASN A 1 279 ? -15.023 9.450 6.155 1.00 96.25 279 ASN A CA 1
ATOM 2327 C C . ASN A 1 279 ? -14.308 8.586 7.197 1.00 96.25 279 ASN A C 1
ATOM 2329 O O . ASN A 1 279 ? -13.973 7.431 6.928 1.00 96.25 279 ASN A O 1
ATOM 2333 N N . VAL A 1 280 ? -14.077 9.159 8.371 1.00 97.00 280 VAL A N 1
ATOM 2334 C CA . VAL A 1 280 ? -13.371 8.529 9.482 1.00 97.00 280 VAL A CA 1
ATOM 2335 C C . VAL A 1 280 ? -14.373 8.190 10.572 1.00 97.00 280 VAL A C 1
ATOM 2337 O O . VAL A 1 280 ? -15.156 9.032 11.011 1.00 97.00 280 VAL A O 1
ATOM 2340 N N . CYS A 1 281 ? -14.324 6.948 11.032 1.00 97.19 281 CYS A N 1
ATOM 2341 C CA . CYS A 1 281 ? -15.091 6.464 12.161 1.00 97.19 281 CYS A CA 1
ATOM 2342 C C . CYS A 1 281 ? -14.155 6.136 13.321 1.00 97.19 281 CYS A C 1
ATOM 2344 O O . CYS A 1 281 ? -13.260 5.304 13.183 1.00 97.19 281 CYS A O 1
ATOM 2346 N N . LYS A 1 282 ? -14.393 6.754 14.475 1.00 97.19 282 LYS A N 1
ATOM 2347 C CA . LYS A 1 282 ? -13.711 6.437 15.727 1.00 97.19 282 LYS A CA 1
ATOM 2348 C C . LYS A 1 282 ? -14.627 5.580 16.593 1.00 97.19 282 LYS A C 1
ATOM 2350 O O . LYS A 1 282 ? -15.660 6.054 17.063 1.00 97.19 282 LYS A O 1
ATOM 2355 N N . ILE A 1 283 ? -14.268 4.317 16.780 1.00 96.56 283 ILE A N 1
ATOM 2356 C CA . ILE A 1 283 ? -14.992 3.366 17.624 1.00 96.56 283 ILE A CA 1
ATOM 2357 C C . ILE A 1 283 ? -14.420 3.471 19.035 1.00 96.56 283 ILE A C 1
ATOM 2359 O O . ILE A 1 283 ? -13.303 3.020 19.284 1.00 96.56 283 ILE A O 1
ATOM 2363 N N . LYS A 1 284 ? -15.182 4.049 19.963 1.00 96.38 284 LYS A N 1
ATOM 2364 C CA . LYS A 1 284 ? -14.757 4.155 21.361 1.00 96.38 284 LYS A CA 1
ATOM 2365 C C . LYS A 1 284 ? -15.160 2.915 22.136 1.00 96.38 284 LYS A C 1
ATOM 2367 O O . LYS A 1 284 ? -16.348 2.572 22.203 1.00 96.38 284 LYS A O 1
ATOM 2372 N N . CYS A 1 285 ? -14.186 2.269 22.759 1.00 94.75 285 CYS A N 1
ATOM 2373 C CA . CYS A 1 285 ? -14.390 1.036 23.503 1.00 94.75 285 CYS A CA 1
ATOM 2374 C C . CYS A 1 285 ? -14.572 1.288 25.007 1.00 94.75 285 CYS A C 1
ATOM 2376 O O . CYS A 1 285 ? -14.300 2.361 25.560 1.00 94.75 285 CYS A O 1
ATOM 2378 N N . ASP A 1 286 ? -15.101 0.293 25.714 1.00 91.88 286 ASP A N 1
ATOM 2379 C CA . ASP A 1 286 ? -15.429 0.437 27.126 1.00 91.88 286 ASP A CA 1
ATOM 2380 C C . ASP A 1 286 ? -14.218 0.517 28.059 1.00 91.88 286 ASP A C 1
ATOM 2382 O O . ASP A 1 286 ? -14.284 1.216 29.078 1.00 91.88 286 ASP A O 1
ATOM 2386 N N . ASN A 1 287 ? -13.117 -0.103 27.650 1.00 90.00 287 ASN A N 1
ATOM 2387 C CA . ASN A 1 287 ? -11.801 -0.056 28.278 1.00 90.00 287 ASN A CA 1
ATOM 2388 C C . ASN A 1 287 ? -11.035 1.263 28.046 1.00 90.00 287 ASN A C 1
ATOM 2390 O O . ASN A 1 287 ? -9.992 1.455 28.664 1.00 90.00 287 ASN A O 1
ATOM 2394 N N . GLY A 1 288 ? -11.560 2.179 27.223 1.00 89.44 288 GLY A N 1
ATOM 2395 C CA . GLY A 1 288 ? -10.922 3.461 26.906 1.00 89.44 288 GLY A CA 1
ATOM 2396 C C . GLY A 1 288 ? -9.986 3.429 25.695 1.00 89.44 288 GLY A C 1
ATOM 2397 O O . GLY A 1 288 ? -9.414 4.466 25.380 1.00 89.44 288 GLY A O 1
ATOM 2398 N N . GLU A 1 289 ? -9.855 2.280 25.027 1.00 89.44 289 GLU A N 1
ATOM 2399 C CA . GLU A 1 289 ? -9.207 2.181 23.717 1.00 89.44 289 GLU A CA 1
ATOM 2400 C C . GLU A 1 289 ? -10.113 2.792 22.644 1.00 89.44 289 GLU A C 1
ATOM 2402 O O . GLU A 1 289 ? -11.334 2.594 22.656 1.00 89.44 289 GLU A O 1
ATOM 2407 N N . ASP A 1 290 ? -9.507 3.488 21.689 1.00 93.06 290 ASP A N 1
ATOM 2408 C CA . ASP A 1 290 ? -10.198 3.996 20.513 1.00 93.06 290 ASP A CA 1
ATOM 2409 C C . ASP A 1 290 ? -9.645 3.295 19.275 1.00 93.06 290 ASP A C 1
ATOM 2411 O O . ASP A 1 290 ? -8.437 3.271 19.055 1.00 93.06 290 ASP A O 1
ATOM 2415 N N . VAL A 1 291 ? -10.536 2.767 18.441 1.00 94.25 291 VAL A N 1
ATOM 2416 C CA . VAL A 1 291 ? -10.165 2.138 17.172 1.00 94.25 291 VAL A CA 1
ATOM 2417 C C . VAL A 1 291 ? -10.583 3.043 16.026 1.00 94.25 291 VAL A C 1
ATOM 2419 O O . VAL A 1 291 ? -11.737 3.469 15.945 1.00 94.25 291 VAL A O 1
ATOM 2422 N N . VAL A 1 292 ? -9.633 3.367 15.151 1.00 97.00 292 VAL A N 1
ATOM 2423 C CA . VAL A 1 292 ? -9.833 4.318 14.056 1.00 97.00 292 VAL A CA 1
ATOM 2424 C C . VAL A 1 292 ? -9.979 3.571 12.738 1.00 97.00 292 VAL A C 1
ATOM 2426 O O . VAL A 1 292 ? -9.105 2.801 12.344 1.00 97.00 292 VAL A O 1
ATOM 2429 N N . CYS A 1 293 ? -11.081 3.838 12.040 1.00 97.00 293 CYS A N 1
ATOM 2430 C CA . CYS A 1 293 ? -11.391 3.262 10.739 1.00 97.00 293 CYS A CA 1
ATOM 2431 C C . CYS A 1 293 ? -11.607 4.367 9.703 1.00 97.00 293 CYS A C 1
ATOM 2433 O O . CYS A 1 293 ? -12.312 5.339 9.969 1.00 97.00 293 CYS A O 1
ATOM 2435 N N . VAL A 1 294 ? -11.105 4.179 8.488 1.00 97.31 294 VAL A N 1
ATOM 2436 C CA . VAL A 1 294 ? -11.427 5.006 7.321 1.00 97.31 294 VAL A CA 1
ATOM 2437 C C . VAL A 1 294 ? -12.319 4.205 6.381 1.00 97.31 294 VAL A C 1
ATOM 2439 O O . VAL A 1 294 ? -11.966 3.111 5.940 1.00 97.31 294 VAL A O 1
ATOM 2442 N N . LEU A 1 295 ? -13.499 4.738 6.076 1.00 95.62 295 LEU A N 1
ATOM 2443 C CA . LEU A 1 295 ? -14.456 4.102 5.179 1.00 95.62 295 LEU A CA 1
ATOM 2444 C C . LEU A 1 295 ? -14.100 4.407 3.726 1.00 95.62 295 LEU A C 1
ATOM 2446 O O . LEU A 1 295 ? -14.332 5.520 3.253 1.00 95.62 295 LEU A O 1
ATOM 2450 N N . VAL A 1 296 ? -13.608 3.398 3.006 1.00 95.12 296 VAL A N 1
ATOM 2451 C CA . VAL A 1 296 ? -13.322 3.515 1.571 1.00 95.12 296 VAL A CA 1
ATOM 2452 C C . VAL A 1 296 ? -14.604 3.271 0.785 1.00 95.12 296 VAL A C 1
ATOM 2454 O O . VAL A 1 296 ? -15.088 4.136 0.064 1.00 95.12 296 VAL A O 1
ATOM 2457 N N . ASN A 1 297 ? -15.216 2.100 0.941 1.00 92.81 297 ASN A N 1
ATOM 2458 C CA . ASN A 1 297 ? -16.495 1.763 0.324 1.00 92.81 297 ASN A CA 1
ATOM 2459 C C . ASN A 1 297 ? -17.210 0.685 1.164 1.00 92.81 297 ASN A C 1
ATOM 2461 O O . ASN A 1 297 ? -16.858 0.458 2.317 1.00 92.81 297 ASN A O 1
ATOM 2465 N N . LYS A 1 298 ? -18.252 0.041 0.628 1.00 91.94 298 LYS A N 1
ATOM 2466 C CA . LYS A 1 298 ? -18.983 -0.999 1.372 1.00 91.94 298 LYS A CA 1
ATOM 2467 C C . LYS A 1 298 ? -18.164 -2.262 1.593 1.00 91.94 298 LYS A C 1
ATOM 2469 O O . LYS A 1 298 ? -18.358 -2.939 2.595 1.00 91.94 298 LYS A O 1
ATOM 2474 N N . ASP A 1 299 ? -17.261 -2.556 0.677 1.00 94.19 299 ASP A N 1
ATOM 2475 C CA . ASP A 1 299 ? -16.467 -3.772 0.650 1.00 94.19 299 ASP A CA 1
ATOM 2476 C C . ASP A 1 299 ? -15.055 -3.540 1.196 1.00 94.19 299 ASP A C 1
ATOM 2478 O O . ASP A 1 299 ? -14.371 -4.506 1.504 1.00 94.19 299 ASP A O 1
ATOM 2482 N N . ASN A 1 300 ? -14.619 -2.287 1.385 1.00 95.81 300 ASN A N 1
ATOM 2483 C CA . ASN A 1 300 ? -13.287 -1.959 1.888 1.00 95.81 300 ASN A CA 1
ATOM 2484 C C . ASN A 1 300 ? -13.285 -0.865 2.954 1.00 95.81 300 ASN A C 1
ATOM 2486 O O . ASN A 1 300 ? -13.922 0.181 2.800 1.00 95.81 300 ASN A O 1
ATOM 2490 N N . ILE A 1 301 ? -12.477 -1.083 3.987 1.00 97.31 301 ILE A N 1
ATOM 2491 C CA . ILE A 1 301 ? -12.141 -0.095 5.015 1.00 97.31 301 ILE A CA 1
ATOM 2492 C C . ILE A 1 301 ? -10.637 -0.128 5.260 1.00 97.31 301 ILE A C 1
ATOM 2494 O O . ILE A 1 301 ? -10.000 -1.149 5.012 1.00 97.31 301 ILE A O 1
ATOM 2498 N N . ILE A 1 302 ? -10.082 0.964 5.774 1.00 97.88 302 ILE A N 1
ATOM 2499 C CA . ILE A 1 302 ? -8.731 0.973 6.331 1.00 97.88 302 ILE A CA 1
ATOM 2500 C C . ILE A 1 302 ? -8.849 1.044 7.850 1.00 97.88 302 ILE A C 1
ATOM 2502 O O . ILE A 1 302 ? -9.613 1.856 8.365 1.00 97.88 302 ILE A O 1
ATOM 2506 N N . LEU A 1 303 ? -8.122 0.193 8.564 1.00 97.50 303 LEU A N 1
ATOM 2507 C CA . LEU A 1 303 ? -8.147 0.097 10.020 1.00 97.50 303 LEU A CA 1
ATOM 2508 C C . LEU A 1 303 ? -6.758 0.376 10.587 1.00 97.50 303 LEU A C 1
ATOM 2510 O O . LEU A 1 303 ? -5.775 -0.185 10.105 1.00 97.50 303 LEU A O 1
ATOM 2514 N N . HIS A 1 304 ? -6.688 1.201 11.624 1.00 96.69 304 HIS A N 1
ATOM 2515 C CA . HIS A 1 304 ? -5.466 1.375 12.404 1.00 96.69 304 HIS A CA 1
ATOM 2516 C C . HIS A 1 304 ? -5.319 0.249 13.431 1.00 96.69 304 HIS A C 1
ATOM 2518 O O . HIS A 1 304 ? -6.250 -0.029 14.190 1.00 96.69 304 HIS A O 1
ATOM 2524 N N . ILE A 1 305 ? -4.161 -0.410 13.432 1.00 93.94 305 ILE A N 1
ATOM 2525 C CA . ILE A 1 305 ? -3.783 -1.447 14.393 1.00 93.94 305 ILE A CA 1
ATOM 2526 C C . ILE A 1 305 ? -2.313 -1.237 14.760 1.00 93.94 305 ILE A C 1
ATOM 2528 O O . ILE A 1 305 ? -1.434 -1.348 13.904 1.00 93.94 305 ILE A O 1
ATOM 2532 N N . GLU A 1 306 ? -2.046 -0.979 16.040 1.00 92.44 306 GLU A N 1
ATOM 2533 C CA . GLU A 1 306 ? -0.701 -0.704 16.561 1.00 92.44 306 GLU A CA 1
ATOM 2534 C C . GLU A 1 306 ? 0.007 0.417 15.781 1.00 92.44 306 GLU A C 1
ATOM 2536 O O . GLU A 1 306 ? -0.390 1.564 15.926 1.00 92.44 306 GLU A O 1
ATOM 2541 N N . GLN A 1 307 ? 1.028 0.111 14.971 1.00 93.38 307 GLN A N 1
ATOM 2542 C CA . GLN A 1 307 ? 1.761 1.092 14.150 1.00 93.38 307 GLN A CA 1
ATOM 2543 C C . GLN A 1 307 ? 1.482 0.948 12.645 1.00 93.38 307 GLN A C 1
ATOM 2545 O O . GLN A 1 307 ? 2.231 1.467 11.811 1.00 93.38 307 GLN A O 1
ATOM 2550 N N . GLY A 1 308 ? 0.438 0.202 12.280 1.00 95.38 308 GLY A N 1
ATOM 2551 C CA . GLY A 1 308 ? 0.055 -0.055 10.900 1.00 95.38 308 GLY A CA 1
ATOM 2552 C C . GLY A 1 308 ? -1.356 0.418 10.582 1.00 95.38 308 GLY A C 1
ATOM 2553 O O . GLY A 1 308 ? -2.284 0.303 11.381 1.00 95.38 308 GLY A O 1
ATOM 2554 N N . TRP A 1 309 ? -1.523 0.898 9.359 1.00 97.62 309 TRP A N 1
ATOM 2555 C CA . TRP A 1 309 ? -2.808 1.124 8.715 1.00 97.62 309 TRP A CA 1
ATOM 2556 C C . TRP A 1 309 ? -3.022 -0.006 7.729 1.00 97.62 309 TRP A C 1
ATOM 2558 O O . TRP A 1 309 ? -2.202 -0.208 6.841 1.00 97.62 309 TRP A O 1
ATOM 2568 N N . PHE A 1 310 ? -4.097 -0.764 7.884 1.00 97.56 310 PHE A N 1
ATOM 2569 C CA . PHE A 1 310 ? -4.341 -1.977 7.115 1.00 97.56 310 PHE A CA 1
ATOM 2570 C C . PHE A 1 310 ? -5.564 -1.814 6.234 1.00 97.56 310 PHE A C 1
ATOM 2572 O O . PHE A 1 310 ? -6.604 -1.371 6.712 1.00 97.56 310 PHE A O 1
ATOM 2579 N N . MET A 1 311 ? -5.470 -2.220 4.969 1.00 97.69 311 MET A N 1
ATOM 2580 C CA . MET A 1 311 ? -6.644 -2.361 4.118 1.00 97.69 311 MET A CA 1
ATOM 2581 C C . MET A 1 311 ? -7.353 -3.666 4.461 1.00 97.69 311 MET A C 1
ATOM 2583 O O . MET A 1 311 ? -6.743 -4.738 4.512 1.00 97.69 311 MET A O 1
ATOM 2587 N N . LEU A 1 312 ? -8.659 -3.573 4.667 1.00 97.81 312 LEU A N 1
ATOM 2588 C CA . LEU A 1 312 ? -9.526 -4.697 4.958 1.00 97.81 312 LEU A CA 1
ATOM 2589 C C . LEU A 1 312 ? -10.549 -4.878 3.837 1.00 97.81 312 LEU A C 1
ATOM 2591 O O . LEU A 1 312 ? -11.026 -3.914 3.232 1.00 97.81 312 LEU A O 1
ATOM 2595 N N . ASN A 1 313 ? -10.915 -6.130 3.582 1.00 97.06 313 ASN A N 1
ATOM 2596 C CA . ASN A 1 313 ? -11.969 -6.495 2.647 1.00 97.06 313 ASN A CA 1
ATOM 2597 C C . ASN A 1 313 ? -13.115 -7.196 3.373 1.00 97.06 313 ASN A C 1
ATOM 2599 O O . ASN A 1 313 ? -12.885 -8.031 4.246 1.00 97.06 313 ASN A O 1
ATOM 2603 N N . ARG A 1 314 ? -14.353 -6.872 3.010 1.00 95.88 314 ARG A N 1
ATOM 2604 C CA . ARG A 1 314 ? -15.532 -7.510 3.591 1.00 95.88 314 ARG A CA 1
ATOM 2605 C C . ARG A 1 314 ? -15.576 -8.978 3.172 1.00 95.88 314 ARG A C 1
ATOM 2607 O O . ARG A 1 314 ? -15.505 -9.291 1.984 1.00 95.88 314 ARG A O 1
ATOM 2614 N N . GLN A 1 315 ? -15.739 -9.870 4.143 1.00 92.50 315 GLN A N 1
ATOM 2615 C CA . GLN A 1 315 ? -16.008 -11.279 3.871 1.00 92.50 315 GLN A CA 1
ATOM 2616 C C . GLN A 1 315 ? -17.496 -11.458 3.546 1.00 92.50 315 GLN A C 1
ATOM 2618 O O . GLN A 1 315 ? -18.357 -10.901 4.236 1.00 92.50 315 GLN A O 1
ATOM 2623 N N . GLN A 1 316 ? -17.780 -12.183 2.459 1.00 73.50 316 GLN A N 1
ATOM 2624 C CA . GLN A 1 316 ? -19.144 -12.459 1.989 1.00 73.50 316 GLN A CA 1
ATOM 2625 C C . GLN A 1 316 ? -19.880 -13.472 2.862 1.00 73.50 316 GLN A C 1
ATOM 2627 O O . GLN A 1 316 ? -19.231 -14.432 3.336 1.00 73.50 316 GLN A O 1
#

Sequence (316 aa):
MKKKVIQSCVVFVTLIVLTISNMTPLKDLNAIVMYEGKWKVTKLLTEYFRNRTTFFPHHYFGRTIILEEKSVEQSILEWPHFLEWSKEEYDSSEVVWLPKNDPWVWAYCSWEIDELVESDRVQLIRYLEKGKDESLYCANYFIVLDNTHLVYSSPGGYYLLQPFRYCAPKTSSNDLKGNWEIIYLDSYEDSYVGSFAEIGELKEHIYPNLNEEWNSLKGTDFTADEWLGKTVYISDETLYVSDLSFKIKEVEENRVSRENFEKENGIHDGLSIYDDEINVCKIKCDNGEDVVCVLVNKDNIILHIEQGWFMLNRQQ

Foldseek 3Di:
DVVVVVVVVVVVVVVVVVVVVVPPPPPPPQVCVLVAAKKFFFDFPDFDDPPPLQDDPQVRGLKIWGDDQFKIWTQAADPPPGNHIDIDGAPGKHKDKAFCPPPVNPVPPDPCVVVLEVDRIWIKIFGWHQDPVRDIDGPAMWTDNDSAWIWHDGPGGITIIGAFAAADPDDDPVLVAAKKFFAGFNFFAPLARAAPVSLVSCCVPPDPPDDPVSVPDDHHNDDRVVRHGAMWHDDPFWTDRRPDIFGFDDKDKDKDFQVVVCVVRRTRNGGSYDDRIWIKIWTQTPVRDIKIWTHRYSQWIWTDDDRTTTIIGGDD